Protein AF-A0A0G1S0U7-F1 (afdb_monomer_lite)

Structure (mmCIF, N/CA/C/O backbone):
data_AF-A0A0G1S0U7-F1
#
_entry.id   AF-A0A0G1S0U7-F1
#
loop_
_atom_site.group_PDB
_atom_site.id
_atom_site.type_symbol
_atom_site.label_atom_id
_atom_site.label_alt_id
_atom_site.label_comp_id
_atom_site.label_asym_id
_atom_site.label_entity_id
_atom_site.label_seq_id
_atom_site.pdbx_PDB_ins_code
_atom_site.Cartn_x
_atom_site.Cartn_y
_atom_site.Cartn_z
_atom_site.occupancy
_atom_site.B_iso_or_equiv
_atom_site.auth_seq_id
_atom_site.auth_comp_id
_atom_site.auth_asym_id
_atom_site.auth_atom_id
_atom_site.pdbx_PDB_model_num
ATOM 1 N N . MET A 1 1 ? 25.362 4.653 -0.838 1.00 57.88 1 MET A N 1
ATOM 2 C CA . MET A 1 1 ? 26.152 5.129 -2.012 1.00 57.88 1 MET A CA 1
ATOM 3 C C . MET A 1 1 ? 25.184 5.717 -3.028 1.00 57.88 1 MET A C 1
ATOM 5 O O . MET A 1 1 ? 24.086 5.173 -3.142 1.00 57.88 1 MET A O 1
ATOM 9 N N . PRO A 1 2 ? 25.544 6.802 -3.740 1.00 75.56 2 PRO A N 1
ATOM 10 C CA . PRO A 1 2 ? 24.685 7.362 -4.780 1.00 75.56 2 PRO A CA 1
ATOM 11 C C . PRO A 1 2 ? 24.439 6.331 -5.887 1.00 75.56 2 PRO A C 1
ATOM 13 O O . PRO A 1 2 ? 25.318 5.524 -6.182 1.00 75.56 2 PRO A O 1
ATOM 16 N N . PHE A 1 3 ? 23.246 6.364 -6.483 1.00 84.25 3 PHE A N 1
ATOM 17 C CA . PHE A 1 3 ? 22.853 5.444 -7.549 1.00 84.25 3 PHE A CA 1
ATOM 18 C C . PHE A 1 3 ? 23.846 5.448 -8.721 1.00 84.25 3 PHE A C 1
ATOM 20 O O . PHE A 1 3 ? 24.138 6.500 -9.295 1.00 84.25 3 PHE A O 1
ATOM 27 N N . ASN A 1 4 ? 24.302 4.257 -9.113 1.00 84.50 4 ASN A N 1
ATOM 28 C CA . ASN A 1 4 ? 25.144 4.040 -10.284 1.00 84.50 4 ASN A CA 1
ATOM 29 C C . ASN A 1 4 ? 24.637 2.836 -11.091 1.00 84.50 4 ASN A C 1
ATOM 31 O O . ASN A 1 4 ? 24.857 1.687 -10.721 1.00 84.50 4 ASN A O 1
ATOM 35 N N . GLU A 1 5 ? 23.990 3.091 -12.231 1.00 86.38 5 GLU A N 1
ATOM 36 C CA . GLU A 1 5 ? 23.435 2.036 -13.096 1.00 86.38 5 GLU A CA 1
ATOM 37 C C . GLU A 1 5 ? 24.494 1.049 -13.622 1.00 86.38 5 GLU A C 1
ATOM 39 O O . GLU A 1 5 ? 24.158 -0.085 -13.945 1.00 86.38 5 GLU A O 1
ATOM 44 N N . ARG A 1 6 ? 25.778 1.440 -13.674 1.00 86.50 6 ARG A N 1
ATOM 45 C CA . ARG A 1 6 ? 26.875 0.561 -14.124 1.00 86.50 6 ARG A CA 1
ATOM 46 C C . ARG A 1 6 ? 27.244 -0.520 -13.108 1.00 86.50 6 ARG A C 1
ATOM 48 O O . ARG A 1 6 ? 27.894 -1.489 -13.483 1.00 86.50 6 ARG A O 1
ATOM 55 N N . GLU A 1 7 ? 26.859 -0.346 -11.846 1.00 87.81 7 GLU A N 1
ATOM 56 C CA . GLU A 1 7 ? 27.087 -1.322 -10.772 1.00 87.81 7 GLU A CA 1
ATOM 57 C C . GLU A 1 7 ? 25.997 -2.402 -10.724 1.00 87.81 7 GLU A C 1
ATOM 59 O O . GLU A 1 7 ? 26.134 -3.381 -9.996 1.00 87.81 7 GLU A O 1
ATOM 64 N N . ILE A 1 8 ? 24.923 -2.248 -11.505 1.00 90.38 8 ILE A N 1
ATOM 65 C CA . ILE A 1 8 ? 23.803 -3.188 -11.559 1.00 90.38 8 ILE A CA 1
ATOM 66 C C . ILE A 1 8 ? 23.947 -4.029 -12.829 1.00 90.38 8 ILE A C 1
ATOM 68 O O . ILE A 1 8 ? 23.596 -3.587 -13.926 1.00 90.38 8 ILE A O 1
ATOM 72 N N . GLN A 1 9 ? 24.468 -5.246 -12.681 1.00 89.06 9 GLN A N 1
ATOM 73 C CA . GLN A 1 9 ? 24.811 -6.136 -13.794 1.00 89.06 9 GLN A CA 1
ATOM 74 C C . GLN A 1 9 ? 23.618 -6.403 -14.728 1.00 89.06 9 GLN A C 1
ATOM 76 O O . GLN A 1 9 ? 23.768 -6.431 -15.950 1.00 89.06 9 GLN A O 1
ATOM 81 N N . GLU A 1 10 ? 22.420 -6.538 -14.168 1.00 93.38 10 GLU A N 1
ATOM 82 C CA . GLU A 1 10 ? 21.201 -6.870 -14.899 1.00 93.38 10 GLU A CA 1
ATOM 83 C C . GLU A 1 10 ? 20.447 -5.643 -15.435 1.00 93.38 10 GLU A C 1
ATOM 85 O O . GLU A 1 10 ? 19.415 -5.791 -16.094 1.00 93.38 10 GLU A O 1
ATOM 90 N N . TRP A 1 11 ? 20.948 -4.421 -15.211 1.00 93.69 11 TRP A N 1
ATOM 91 C CA . TRP A 1 11 ? 20.263 -3.188 -15.616 1.00 93.69 11 TRP A CA 1
ATOM 92 C C . TRP A 1 11 ? 19.894 -3.183 -17.101 1.00 93.69 11 TRP A C 1
ATOM 94 O O . TRP A 1 11 ? 18.765 -2.853 -17.466 1.00 93.69 11 TRP A O 1
ATOM 104 N N . GLY A 1 12 ? 20.826 -3.610 -17.960 1.00 92.06 12 GLY A N 1
ATOM 105 C CA . GLY A 1 12 ? 20.645 -3.653 -19.413 1.00 92.06 12 GLY A CA 1
ATOM 106 C C . GLY A 1 12 ? 19.576 -4.640 -19.899 1.00 92.06 12 GLY A C 1
ATOM 107 O O . GLY A 1 12 ? 19.143 -4.530 -21.043 1.00 92.06 12 GLY A O 1
ATOM 108 N N . ILE A 1 13 ? 19.137 -5.569 -19.044 1.00 94.62 13 ILE A N 1
ATOM 109 C CA . ILE A 1 13 ? 18.118 -6.582 -19.354 1.00 94.62 13 ILE A CA 1
ATOM 110 C C . ILE A 1 13 ? 16.707 -6.028 -19.104 1.00 94.62 13 ILE A C 1
ATOM 112 O O . ILE A 1 13 ? 15.744 -6.453 -19.746 1.00 94.62 13 ILE A O 1
ATOM 116 N N . LEU A 1 14 ? 16.564 -5.057 -18.194 1.00 94.56 14 LEU A N 1
ATOM 117 C CA . LEU A 1 14 ? 15.264 -4.485 -17.863 1.00 94.56 14 LEU A CA 1
ATOM 118 C C . LEU A 1 14 ? 14.629 -3.756 -19.059 1.00 94.56 14 LEU A C 1
ATOM 120 O O . LEU A 1 14 ? 15.291 -2.961 -19.731 1.00 94.56 14 LEU A O 1
ATOM 124 N N . PRO A 1 15 ? 13.310 -3.910 -19.277 1.00 94.69 15 PRO A N 1
ATOM 125 C CA . PRO A 1 15 ? 12.553 -3.029 -20.153 1.00 94.69 15 PRO A CA 1
ATOM 126 C C . PRO A 1 15 ? 12.798 -1.546 -19.841 1.00 94.69 15 PRO A C 1
ATOM 128 O O . PRO A 1 15 ? 12.812 -1.130 -18.678 1.00 94.69 15 PRO A O 1
ATOM 131 N N . ARG A 1 16 ? 12.918 -0.721 -20.891 1.00 94.69 16 ARG A N 1
ATOM 132 C CA . ARG A 1 16 ? 13.227 0.717 -20.764 1.00 94.69 16 ARG A CA 1
ATOM 133 C C . ARG A 1 16 ? 12.280 1.467 -19.835 1.00 94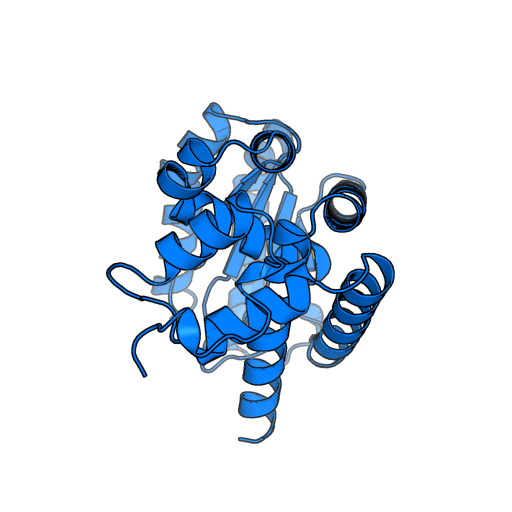.69 16 ARG A C 1
ATOM 135 O O . ARG A 1 16 ? 12.720 2.356 -19.115 1.00 94.69 16 ARG A O 1
ATOM 142 N N . ILE A 1 17 ? 10.999 1.101 -19.812 1.00 95.06 17 ILE A N 1
ATOM 143 C CA . ILE A 1 17 ? 10.033 1.733 -18.911 1.00 95.06 17 ILE A CA 1
ATOM 144 C C . ILE A 1 17 ? 10.406 1.560 -17.433 1.00 95.06 17 ILE A C 1
ATOM 146 O O . ILE A 1 17 ? 10.303 2.519 -16.670 1.00 95.06 17 ILE A O 1
ATOM 150 N N . TYR A 1 18 ? 10.906 0.390 -17.033 1.00 94.62 18 TYR A N 1
ATOM 151 C CA . TYR A 1 18 ? 11.333 0.153 -15.656 1.00 94.62 18 TYR A CA 1
ATOM 152 C C . TYR A 1 18 ? 12.652 0.855 -15.355 1.00 94.62 18 TYR A C 1
ATOM 154 O O . TYR A 1 18 ? 12.767 1.495 -14.316 1.00 94.62 18 TYR A O 1
ATOM 162 N N . GLN A 1 19 ? 13.604 0.852 -16.294 1.00 94.56 19 GLN A N 1
ATOM 163 C CA . GLN A 1 19 ? 14.832 1.645 -16.160 1.00 94.56 19 GLN A CA 1
ATOM 164 C C . GLN A 1 19 ? 14.515 3.135 -15.946 1.00 94.56 19 GLN A C 1
ATOM 166 O O . GLN A 1 19 ? 15.100 3.783 -15.081 1.00 94.56 19 GLN A O 1
ATOM 171 N N . ARG A 1 20 ? 13.559 3.691 -16.706 1.00 93.56 20 ARG A N 1
ATOM 172 C CA . ARG A 1 20 ? 13.108 5.086 -16.565 1.00 93.56 20 ARG A CA 1
ATOM 173 C C . ARG A 1 20 ? 12.468 5.355 -15.215 1.00 93.56 20 ARG A C 1
ATOM 175 O O . ARG A 1 20 ? 12.776 6.379 -14.611 1.00 93.56 20 ARG A O 1
ATOM 182 N N . TYR A 1 21 ? 11.597 4.458 -14.766 1.00 92.25 21 TYR A N 1
ATOM 183 C CA . TYR A 1 21 ? 10.964 4.558 -13.459 1.00 92.25 21 TYR A CA 1
ATOM 184 C C . TYR A 1 21 ? 12.012 4.549 -12.335 1.00 92.25 21 TYR A C 1
ATOM 186 O O . TYR A 1 21 ? 12.106 5.522 -11.591 1.00 92.25 21 TYR A O 1
ATOM 194 N N . LEU A 1 22 ? 12.885 3.540 -12.290 1.00 92.44 22 LEU A N 1
ATOM 195 C CA . LEU A 1 22 ? 13.914 3.408 -11.253 1.00 92.44 22 LEU A CA 1
ATOM 196 C C . LEU A 1 22 ? 14.906 4.575 -11.262 1.00 92.44 22 LEU A C 1
ATOM 198 O O . LEU A 1 22 ? 15.233 5.125 -10.213 1.00 92.44 22 LEU A O 1
ATOM 202 N N . LYS A 1 23 ? 15.317 5.033 -12.450 1.00 91.12 23 LYS A N 1
ATOM 203 C CA . LYS A 1 23 ? 16.170 6.221 -12.590 1.00 91.12 23 LYS A CA 1
ATOM 204 C C . LYS A 1 23 ? 15.484 7.492 -12.095 1.00 91.12 23 LYS A C 1
ATOM 206 O O . LYS A 1 23 ? 16.153 8.403 -11.614 1.00 91.12 23 LYS A O 1
ATOM 211 N N . SER A 1 24 ? 14.158 7.571 -12.216 1.00 88.62 24 SER A N 1
ATOM 212 C CA . SER A 1 24 ? 13.398 8.693 -11.669 1.00 88.62 24 SER A CA 1
ATOM 213 C C . SER A 1 24 ? 13.326 8.649 -10.141 1.00 88.62 24 SER A C 1
ATOM 215 O O . SER A 1 24 ? 13.347 9.708 -9.528 1.00 88.62 24 SER A O 1
ATOM 217 N N . LEU A 1 25 ? 13.307 7.466 -9.517 1.00 83.88 25 LEU A N 1
ATOM 218 C CA . LEU A 1 25 ? 13.347 7.314 -8.055 1.00 83.88 25 LEU A CA 1
ATOM 219 C C . LEU A 1 25 ? 14.738 7.590 -7.470 1.00 83.88 25 LEU A C 1
ATOM 221 O O . LEU A 1 25 ? 14.875 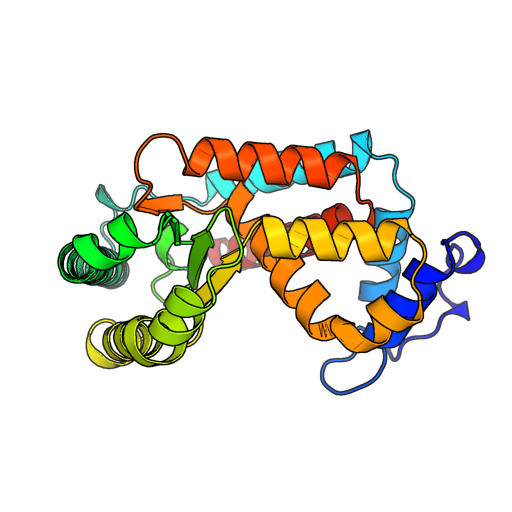8.062 -6.347 1.00 83.88 25 LEU A O 1
ATOM 225 N N . SER A 1 26 ? 15.795 7.363 -8.248 1.00 83.62 26 SER A N 1
ATOM 226 C CA . SER A 1 26 ? 17.171 7.653 -7.836 1.00 83.62 26 SER A CA 1
ATOM 227 C C . SER A 1 26 ? 17.575 9.129 -7.992 1.00 83.62 26 SER A C 1
ATOM 229 O O . SER A 1 26 ? 18.753 9.462 -7.875 1.00 83.62 26 SER A O 1
ATOM 231 N N . GLN A 1 27 ? 16.635 10.019 -8.326 1.00 80.44 27 GLN A N 1
ATOM 232 C CA . GLN A 1 27 ? 16.885 11.443 -8.565 1.00 80.44 27 GLN A CA 1
ATOM 233 C C . GLN A 1 27 ? 15.936 12.308 -7.722 1.00 80.44 27 GLN A C 1
ATOM 235 O O . GLN A 1 27 ? 14.721 12.241 -7.881 1.00 80.44 27 GLN A O 1
ATOM 240 N N . GLY A 1 28 ? 16.476 13.171 -6.857 1.00 69.25 28 GLY A N 1
ATOM 241 C CA . GLY A 1 28 ? 15.700 14.134 -6.057 1.00 69.25 28 GLY A CA 1
ATOM 242 C C . GLY A 1 28 ? 15.732 13.886 -4.541 1.00 69.25 28 GLY A C 1
ATOM 243 O O . GLY A 1 28 ? 16.534 13.083 -4.061 1.00 69.25 28 GLY A O 1
ATOM 244 N N . PRO A 1 29 ? 14.908 14.613 -3.761 1.00 62.62 29 PRO A N 1
ATOM 245 C CA . PRO A 1 29 ? 14.771 14.388 -2.322 1.00 62.62 29 PRO A CA 1
ATOM 246 C C . PRO A 1 29 ? 14.295 12.958 -2.046 1.00 62.62 29 PRO A C 1
ATOM 248 O O . PRO A 1 29 ? 13.367 12.498 -2.702 1.00 62.62 29 PRO A O 1
ATOM 251 N N . GLY A 1 30 ? 14.937 12.263 -1.101 1.00 66.25 30 GLY A N 1
ATOM 252 C CA . GLY A 1 30 ? 14.618 10.861 -0.799 1.00 66.25 30 GLY A CA 1
ATOM 253 C C . GLY A 1 30 ? 15.115 9.852 -1.842 1.00 66.25 30 GLY A C 1
ATOM 254 O O . GLY A 1 30 ? 14.546 8.772 -1.938 1.00 66.25 30 GLY A O 1
ATOM 255 N N . TYR A 1 31 ? 16.144 10.193 -2.633 1.00 77.25 31 TYR A N 1
ATOM 256 C CA . TYR A 1 31 ? 16.649 9.310 -3.688 1.00 77.25 31 TYR A CA 1
ATOM 257 C C . TYR A 1 31 ? 16.977 7.898 -3.180 1.00 77.25 31 TYR A C 1
ATOM 259 O O . TYR A 1 31 ? 17.594 7.719 -2.128 1.00 77.25 31 TYR A O 1
ATOM 267 N N . MET A 1 32 ? 16.619 6.892 -3.978 1.00 83.25 32 MET A N 1
ATOM 268 C CA . MET A 1 32 ? 16.968 5.504 -3.686 1.00 83.25 32 MET A CA 1
ATOM 269 C C . MET A 1 32 ? 18.465 5.245 -3.889 1.00 83.25 32 MET A C 1
ATOM 271 O O . MET A 1 32 ? 19.043 5.586 -4.925 1.00 83.25 32 MET A O 1
ATOM 275 N N . GLU A 1 33 ? 19.092 4.601 -2.904 1.00 86.50 33 GLU A N 1
ATOM 276 C CA . GLU A 1 33 ? 20.472 4.129 -3.017 1.00 86.50 33 GLU A CA 1
ATOM 277 C C . GLU A 1 33 ? 20.591 2.973 -4.020 1.00 86.50 33 GLU A C 1
ATOM 279 O O . GLU A 1 33 ? 19.626 2.240 -4.253 1.00 86.50 33 GLU A O 1
ATOM 284 N N . THR A 1 34 ? 21.802 2.738 -4.547 1.00 86.62 34 THR A N 1
ATOM 285 C CA . THR A 1 34 ? 22.079 1.626 -5.479 1.00 86.62 34 THR A CA 1
ATOM 286 C C . THR A 1 34 ? 21.520 0.299 -4.972 1.00 86.62 34 THR A C 1
ATOM 288 O O . THR A 1 34 ? 20.868 -0.399 -5.733 1.00 86.62 34 THR A O 1
ATOM 291 N N . LYS A 1 35 ? 21.676 -0.017 -3.678 1.00 88.25 35 LYS A N 1
ATOM 292 C CA . LYS A 1 35 ? 21.173 -1.266 -3.084 1.00 88.25 35 LYS A CA 1
ATOM 293 C C . LYS A 1 35 ? 19.656 -1.427 -3.234 1.00 88.25 35 LYS A C 1
ATOM 295 O O . LYS A 1 35 ? 19.185 -2.513 -3.566 1.00 88.25 35 LYS A O 1
ATOM 300 N N . THR A 1 36 ? 18.897 -0.359 -2.997 1.00 89.12 36 THR A N 1
ATOM 301 C CA . THR A 1 36 ? 17.438 -0.370 -3.142 1.00 89.12 36 THR A CA 1
ATOM 302 C C . THR A 1 36 ? 17.057 -0.549 -4.608 1.00 89.12 36 THR A C 1
ATOM 304 O O . THR A 1 36 ? 16.192 -1.365 -4.921 1.00 89.12 36 THR A O 1
ATOM 307 N N . VAL A 1 37 ? 17.750 0.130 -5.528 1.00 91.88 37 VAL A N 1
ATOM 308 C CA . VAL A 1 37 ? 17.505 -0.029 -6.969 1.00 91.88 37 VAL A CA 1
ATOM 309 C C . VAL A 1 37 ? 17.865 -1.438 -7.456 1.00 91.88 37 VAL A C 1
ATOM 311 O O . VAL A 1 37 ? 17.097 -2.025 -8.215 1.00 91.88 37 VAL A O 1
ATOM 314 N N . THR A 1 38 ? 18.967 -2.023 -6.978 1.00 94.19 38 THR A N 1
ATOM 315 C CA . THR A 1 38 ? 19.335 -3.421 -7.251 1.00 94.19 38 THR A CA 1
ATOM 316 C C . THR A 1 38 ? 18.219 -4.368 -6.821 1.00 94.19 38 THR A C 1
ATOM 318 O O . THR A 1 38 ? 17.813 -5.217 -7.610 1.00 94.19 38 THR A O 1
ATOM 321 N N . ARG A 1 39 ? 17.636 -4.171 -5.627 1.00 94.88 39 ARG A N 1
ATOM 322 C CA . ARG A 1 39 ? 16.515 -5.002 -5.168 1.00 94.88 39 ARG A CA 1
ATOM 323 C C . ARG A 1 39 ? 15.304 -4.915 -6.101 1.00 94.88 39 ARG A C 1
ATOM 325 O O . ARG A 1 39 ? 14.712 -5.940 -6.423 1.00 94.88 39 ARG A O 1
ATOM 332 N N . HIS A 1 40 ? 14.962 -3.723 -6.592 1.00 94.56 40 HIS A N 1
ATOM 333 C CA . HIS A 1 40 ? 13.887 -3.584 -7.579 1.00 94.56 40 HIS A CA 1
ATOM 334 C C . HIS A 1 40 ? 14.205 -4.331 -8.879 1.00 94.56 40 HIS A C 1
ATOM 336 O O . HIS A 1 40 ? 13.330 -4.992 -9.433 1.00 94.56 40 HIS A O 1
ATOM 342 N N . VAL A 1 41 ? 15.445 -4.236 -9.369 1.00 96.12 41 VAL A N 1
ATOM 343 C CA . VAL A 1 41 ? 15.885 -4.911 -10.601 1.00 96.12 41 VAL A CA 1
ATOM 344 C C . VAL A 1 41 ? 15.722 -6.422 -10.472 1.00 96.12 41 VAL A C 1
ATOM 346 O O . VAL A 1 41 ? 15.105 -7.038 -11.341 1.00 96.12 41 VAL A O 1
ATOM 349 N N . GLU A 1 42 ? 16.195 -7.003 -9.368 1.00 96.31 42 GLU A N 1
ATOM 350 C CA . GLU A 1 42 ? 16.023 -8.427 -9.066 1.00 96.31 42 GLU A CA 1
ATOM 351 C C . GLU A 1 42 ? 14.543 -8.828 -9.128 1.00 96.31 42 GLU A C 1
ATOM 353 O O . GLU A 1 42 ? 14.177 -9.757 -9.846 1.00 96.31 42 GLU A O 1
ATOM 358 N N . LEU A 1 43 ? 13.672 -8.091 -8.430 1.00 97.12 43 LEU A N 1
ATOM 359 C CA . LEU A 1 43 ? 12.239 -8.390 -8.352 1.00 97.12 43 LEU A CA 1
ATOM 360 C C . LEU A 1 43 ? 11.531 -8.272 -9.708 1.00 97.12 43 LEU A C 1
ATOM 362 O O . LEU A 1 43 ? 10.681 -9.102 -10.048 1.00 97.12 43 LEU A O 1
ATOM 366 N N . LEU A 1 44 ? 11.885 -7.266 -10.505 1.00 96.62 44 LEU A N 1
ATOM 367 C CA . LEU A 1 44 ? 11.323 -7.052 -11.838 1.00 96.62 44 LEU A CA 1
ATOM 368 C C . LEU A 1 44 ? 11.700 -8.169 -12.819 1.00 96.62 44 LEU A C 1
ATOM 370 O O . LEU A 1 44 ? 10.909 -8.479 -13.711 1.00 96.62 44 LEU A O 1
ATOM 374 N N . LEU A 1 45 ? 12.868 -8.792 -12.642 1.00 96.44 45 LEU A N 1
ATOM 375 C CA . LEU A 1 45 ? 13.352 -9.887 -13.488 1.00 96.44 45 LEU A CA 1
ATOM 376 C C . LEU A 1 45 ? 12.854 -11.272 -13.056 1.00 96.44 45 LEU A C 1
ATOM 378 O O . LEU A 1 45 ? 12.934 -12.218 -13.840 1.00 96.44 45 LEU A O 1
ATOM 382 N N . LEU A 1 46 ? 12.303 -11.410 -11.847 1.00 96.75 46 LEU A N 1
ATOM 383 C CA . LEU A 1 46 ? 11.714 -12.674 -11.406 1.00 96.75 46 LEU A CA 1
ATOM 384 C C . LEU A 1 46 ? 10.534 -13.109 -12.306 1.00 96.75 46 LEU A C 1
ATOM 386 O O . LEU A 1 46 ? 9.808 -12.280 -12.861 1.00 96.75 46 LEU A O 1
ATOM 390 N N . PRO A 1 47 ? 10.254 -14.414 -12.430 1.00 96.88 47 PRO A N 1
ATOM 391 C CA . PRO A 1 47 ? 8.983 -14.880 -12.977 1.00 96.88 47 PRO A CA 1
ATOM 392 C C . PRO A 1 47 ? 7.801 -14.442 -12.098 1.00 96.88 47 PRO A C 1
ATOM 394 O O . PRO A 1 47 ? 7.932 -14.323 -10.878 1.00 96.88 47 PRO A O 1
ATOM 397 N N . ALA A 1 48 ? 6.614 -14.269 -12.692 1.00 95.88 48 ALA A N 1
ATOM 398 C CA . ALA A 1 48 ? 5.416 -13.855 -11.951 1.00 95.88 48 ALA A CA 1
ATOM 399 C C . ALA A 1 48 ? 5.095 -14.798 -10.776 1.00 95.88 48 ALA A C 1
ATOM 401 O O . ALA A 1 48 ? 4.849 -14.331 -9.669 1.00 95.88 48 ALA A O 1
ATOM 402 N N . ALA A 1 49 ? 5.198 -16.115 -10.986 1.00 97.19 49 ALA A N 1
ATOM 403 C CA . ALA A 1 49 ? 4.980 -17.112 -9.937 1.00 97.19 49 ALA A CA 1
ATOM 404 C C . ALA A 1 49 ? 5.929 -16.938 -8.736 1.00 97.19 49 ALA A C 1
ATOM 406 O O . ALA A 1 49 ? 5.496 -17.070 -7.595 1.00 97.19 49 ALA A O 1
ATOM 407 N N . ALA A 1 50 ? 7.197 -16.586 -8.978 1.00 98.06 50 ALA A N 1
ATOM 408 C CA . ALA A 1 50 ? 8.169 -16.355 -7.911 1.00 98.06 50 ALA A CA 1
ATOM 409 C C . ALA A 1 50 ? 7.838 -15.086 -7.111 1.00 98.06 50 ALA A C 1
ATOM 411 O O . ALA A 1 50 ? 7.860 -15.120 -5.883 1.00 98.06 50 ALA A O 1
ATOM 412 N N . ARG A 1 51 ? 7.451 -13.989 -7.782 1.00 97.81 51 ARG A N 1
ATOM 413 C CA . ARG A 1 51 ? 6.982 -12.772 -7.093 1.00 97.81 51 ARG A CA 1
ATOM 414 C C . ARG A 1 51 ? 5.747 -13.037 -6.234 1.00 97.81 51 ARG A C 1
ATOM 416 O O . ARG A 1 51 ? 5.721 -12.644 -5.075 1.00 97.81 51 ARG A O 1
ATOM 423 N N . LEU A 1 52 ? 4.741 -13.721 -6.780 1.00 97.50 52 LEU A N 1
ATOM 424 C CA . LEU A 1 52 ? 3.520 -14.047 -6.035 1.00 97.50 52 LEU A CA 1
ATOM 425 C C . LEU A 1 52 ? 3.804 -14.985 -4.849 1.00 97.50 52 LEU A C 1
ATOM 427 O O . LEU A 1 52 ? 3.201 -14.822 -3.790 1.00 97.50 52 LEU A O 1
ATOM 431 N N . GLY A 1 53 ? 4.751 -15.919 -4.996 1.00 98.19 53 GLY A N 1
ATOM 432 C CA . GLY A 1 53 ? 5.257 -16.739 -3.892 1.00 98.19 53 GLY A CA 1
ATOM 433 C C . GLY A 1 53 ? 5.849 -15.890 -2.764 1.00 98.19 53 GLY A C 1
ATOM 434 O O . GLY A 1 53 ? 5.415 -16.012 -1.623 1.00 98.19 53 GLY A O 1
ATOM 435 N N . LEU A 1 54 ? 6.742 -14.949 -3.094 1.00 98.19 54 LEU A N 1
ATOM 436 C CA . LEU A 1 54 ? 7.322 -14.021 -2.113 1.00 98.19 54 LEU A CA 1
ATOM 437 C C . LEU A 1 54 ? 6.253 -13.186 -1.395 1.00 98.19 54 LEU A C 1
ATOM 439 O O . LEU A 1 54 ? 6.315 -13.025 -0.178 1.00 98.19 54 LEU A O 1
ATOM 443 N N . ILE A 1 55 ? 5.254 -12.679 -2.123 1.00 97.75 55 ILE A N 1
ATOM 444 C CA . ILE A 1 55 ? 4.149 -11.908 -1.533 1.00 97.75 55 ILE A CA 1
ATOM 445 C C . ILE A 1 55 ? 3.369 -12.758 -0.520 1.00 97.75 55 ILE A C 1
ATOM 447 O O . ILE A 1 55 ? 3.058 -12.273 0.572 1.00 97.75 55 ILE A O 1
ATOM 451 N N . ASN A 1 56 ? 3.069 -14.018 -0.853 1.00 97.38 56 ASN A N 1
ATOM 452 C CA . ASN A 1 56 ? 2.389 -14.941 0.058 1.00 97.38 56 ASN A CA 1
ATOM 453 C C . ASN A 1 56 ? 3.216 -15.214 1.316 1.00 97.38 56 ASN A C 1
ATOM 455 O O . ASN A 1 56 ? 2.684 -15.120 2.422 1.00 97.38 56 ASN A O 1
ATOM 459 N N . ASP A 1 57 ? 4.508 -15.497 1.158 1.00 98.19 57 ASP A N 1
ATOM 460 C CA . ASP A 1 57 ? 5.405 -15.791 2.277 1.00 98.19 57 ASP A CA 1
ATOM 461 C C . ASP A 1 57 ? 5.532 -14.592 3.225 1.00 98.19 57 ASP A C 1
ATOM 463 O O . ASP A 1 57 ? 5.429 -14.732 4.447 1.00 98.19 57 ASP A O 1
ATOM 467 N N . LEU A 1 58 ? 5.701 -13.387 2.674 1.00 97.50 58 LEU A N 1
ATOM 468 C CA . LEU A 1 58 ? 5.769 -12.153 3.456 1.00 97.50 58 LEU A CA 1
ATOM 469 C C . LEU A 1 58 ? 4.442 -11.856 4.163 1.00 97.50 58 LEU A C 1
ATOM 471 O O . LEU A 1 58 ? 4.441 -11.531 5.351 1.00 97.50 58 LEU A O 1
ATOM 475 N N . SER A 1 59 ? 3.311 -12.031 3.475 1.00 95.88 59 SER A N 1
ATOM 476 C CA . SER A 1 59 ? 1.978 -11.853 4.069 1.00 95.88 59 SER A CA 1
ATOM 477 C C . SER A 1 59 ? 1.733 -12.848 5.210 1.00 95.88 59 SER A C 1
ATOM 479 O O . SER A 1 59 ? 1.233 -12.472 6.271 1.00 95.88 59 SER A O 1
ATOM 481 N N . ALA A 1 60 ? 2.135 -14.111 5.034 1.00 95.81 60 ALA A N 1
ATOM 482 C CA . ALA A 1 60 ? 2.037 -15.138 6.066 1.00 95.81 60 ALA A CA 1
ATOM 483 C C . ALA A 1 60 ? 2.907 -14.809 7.289 1.00 95.81 60 ALA A C 1
ATOM 485 O O . ALA A 1 60 ? 2.450 -14.966 8.421 1.00 95.81 60 ALA A O 1
ATOM 486 N N . ARG A 1 61 ? 4.127 -14.294 7.081 1.00 96.06 61 ARG A N 1
ATOM 487 C CA . ARG A 1 61 ? 4.995 -13.808 8.169 1.00 96.06 61 ARG A CA 1
ATOM 488 C C . ARG A 1 61 ? 4.357 -12.642 8.917 1.00 96.06 61 ARG A C 1
ATOM 490 O O . ARG A 1 61 ? 4.325 -12.675 10.146 1.00 96.06 61 ARG A O 1
ATOM 497 N N . LEU A 1 62 ? 3.809 -11.651 8.210 1.00 94.88 62 LEU A N 1
ATOM 498 C CA . LEU A 1 62 ? 3.149 -10.492 8.826 1.00 94.88 62 LEU A CA 1
ATOM 499 C C . LEU A 1 62 ? 1.959 -10.887 9.697 1.00 94.88 62 LEU A C 1
ATOM 501 O O . LEU A 1 62 ? 1.824 -10.376 10.808 1.00 94.88 62 LEU A O 1
ATOM 505 N N . LYS A 1 63 ? 1.182 -11.880 9.260 1.00 93.94 63 LYS A N 1
ATOM 506 C CA . LYS A 1 63 ? 0.061 -12.425 10.031 1.00 93.94 63 LYS A CA 1
ATOM 507 C C . LYS A 1 63 ? 0.463 -12.918 11.426 1.00 93.94 63 LYS A C 1
ATOM 509 O O . LYS A 1 63 ? -0.338 -12.871 12.350 1.00 93.94 63 LYS A O 1
ATOM 514 N N . THR A 1 64 ? 1.708 -13.364 11.614 1.00 93.75 64 THR A N 1
ATOM 515 C CA . THR A 1 64 ? 2.198 -13.820 12.930 1.00 93.75 64 THR A CA 1
ATOM 516 C C . THR A 1 64 ? 2.440 -12.688 13.933 1.00 93.75 64 THR A C 1
ATOM 518 O O . THR A 1 64 ? 2.579 -12.962 15.126 1.00 93.75 64 THR A O 1
ATOM 521 N N . PHE A 1 65 ? 2.499 -11.435 13.471 1.00 92.56 65 PHE A N 1
ATOM 522 C CA . PHE A 1 65 ? 2.629 -10.248 14.319 1.00 92.56 65 PHE A CA 1
ATOM 523 C C . PHE A 1 65 ? 1.281 -9.599 14.638 1.00 92.56 65 PHE A C 1
ATOM 525 O O . PHE A 1 65 ? 1.231 -8.700 15.475 1.00 92.56 65 PHE A O 1
ATOM 532 N N . GLU A 1 66 ? 0.207 -9.995 13.953 1.00 92.44 66 GLU A N 1
ATOM 533 C CA . GLU A 1 66 ? -1.120 -9.433 14.183 1.00 92.44 66 GLU A CA 1
ATOM 534 C C . GLU A 1 66 ? -1.593 -9.731 15.601 1.00 92.44 66 GLU A C 1
ATOM 536 O O . GLU A 1 66 ? -1.437 -10.840 16.122 1.00 92.44 66 GLU A O 1
ATOM 541 N N . ILE A 1 67 ? -2.224 -8.735 16.212 1.00 89.94 67 ILE A N 1
ATOM 542 C CA . ILE A 1 67 ? -2.917 -8.912 17.480 1.00 89.94 67 ILE A CA 1
ATOM 543 C C . ILE A 1 67 ? -4.425 -8.952 17.249 1.00 89.94 67 ILE A C 1
ATOM 545 O O . ILE A 1 67 ? -4.974 -8.264 16.388 1.00 89.94 67 ILE A O 1
ATOM 549 N N . ASP A 1 68 ? -5.128 -9.724 18.073 1.00 89.25 68 ASP A N 1
ATOM 550 C CA . ASP A 1 68 ? -6.576 -9.578 18.177 1.00 89.25 68 ASP A CA 1
ATOM 551 C C . ASP A 1 68 ? -6.877 -8.266 18.915 1.00 89.25 68 ASP A C 1
ATOM 553 O O . ASP A 1 68 ? -6.735 -8.178 20.140 1.00 89.25 68 ASP A O 1
ATOM 557 N N . HIS A 1 69 ? -7.290 -7.239 18.168 1.00 84.75 69 HIS A N 1
ATOM 558 C CA . HIS A 1 69 ? -7.618 -5.918 18.710 1.00 84.75 69 HIS A CA 1
ATOM 559 C C . HIS A 1 69 ? -8.674 -5.973 19.823 1.00 84.75 69 HIS A C 1
ATOM 561 O O . HIS A 1 69 ? -8.619 -5.171 20.752 1.00 84.75 69 HIS A O 1
ATOM 567 N N . ARG A 1 70 ? -9.582 -6.960 19.812 1.00 86.06 70 ARG A N 1
ATOM 568 C CA . ARG A 1 70 ? -10.609 -7.127 20.858 1.00 86.06 70 ARG A CA 1
ATOM 569 C C . ARG A 1 70 ? -10.041 -7.665 22.166 1.00 86.06 70 ARG A C 1
ATOM 571 O O . ARG A 1 70 ? -10.677 -7.553 23.212 1.00 86.06 70 ARG A O 1
ATOM 578 N N . ARG A 1 71 ? -8.861 -8.281 22.108 1.00 86.25 71 ARG A N 1
ATOM 579 C CA . ARG A 1 71 ? -8.181 -8.915 23.246 1.00 86.25 71 ARG A CA 1
ATOM 580 C C . ARG A 1 71 ? -6.917 -8.180 23.667 1.00 86.25 71 ARG A C 1
ATOM 582 O O . ARG A 1 71 ? -6.252 -8.627 24.604 1.00 86.25 71 ARG A O 1
ATOM 589 N N . THR A 1 72 ? -6.577 -7.073 23.007 1.00 86.69 72 THR A N 1
ATOM 590 C CA . THR A 1 72 ? -5.416 -6.280 23.396 1.00 86.69 72 THR A CA 1
ATOM 591 C C . THR A 1 72 ? -5.576 -5.776 24.829 1.00 86.69 72 THR A C 1
ATOM 593 O O . THR A 1 72 ? -6.606 -5.213 25.208 1.00 86.69 72 THR A O 1
ATOM 596 N N . LYS A 1 73 ? -4.553 -6.014 25.652 1.00 87.31 73 LYS A N 1
ATOM 597 C CA . LYS A 1 73 ? -4.480 -5.476 27.017 1.00 87.31 73 LYS A CA 1
ATOM 598 C C . LYS A 1 73 ? -3.798 -4.114 27.058 1.00 87.31 73 LYS A C 1
ATOM 600 O O . LYS A 1 73 ? -3.817 -3.474 28.102 1.00 87.31 73 LYS A O 1
ATOM 605 N N . GLU A 1 74 ? -3.211 -3.689 25.942 1.00 91.00 74 GLU A N 1
ATOM 606 C CA . GLU A 1 74 ? -2.464 -2.445 25.852 1.00 91.00 74 GLU A CA 1
ATOM 607 C C . GLU A 1 74 ? -3.423 -1.242 25.808 1.00 91.00 74 GLU A C 1
ATOM 609 O O . GLU A 1 74 ? -4.160 -1.094 24.824 1.00 91.00 74 GLU A O 1
ATOM 614 N N . PRO A 1 75 ? -3.441 -0.374 26.841 1.00 90.62 75 PRO A N 1
ATOM 615 C CA . PRO A 1 75 ? -4.427 0.697 26.944 1.00 90.62 75 PRO A CA 1
ATOM 616 C C . PRO A 1 75 ? -4.396 1.663 25.761 1.00 90.62 75 PRO A C 1
ATOM 618 O O . PRO A 1 75 ? -5.456 2.040 25.267 1.00 90.62 75 PRO A O 1
ATOM 621 N N . ARG A 1 76 ? -3.208 2.036 25.262 1.00 89.38 76 ARG A N 1
ATOM 622 C CA . ARG A 1 76 ? -3.098 3.009 24.162 1.00 89.38 76 ARG A CA 1
ATOM 623 C C . ARG A 1 76 ? -3.635 2.447 22.848 1.00 89.38 76 ARG A C 1
ATOM 625 O O . ARG A 1 76 ? -4.359 3.140 22.139 1.00 89.38 76 ARG A O 1
ATOM 632 N N . VAL A 1 77 ? -3.333 1.180 22.562 1.00 90.62 77 VAL A N 1
ATOM 633 C CA . VAL A 1 77 ? -3.856 0.459 21.392 1.00 90.62 77 VAL A CA 1
ATOM 634 C C . VAL A 1 77 ? -5.377 0.315 21.504 1.00 90.62 77 VAL A C 1
ATOM 636 O O . VAL A 1 77 ? -6.088 0.584 20.542 1.00 90.62 77 VAL A O 1
ATOM 639 N N . LYS A 1 78 ? -5.899 -0.035 22.686 1.00 92.06 78 LYS A N 1
ATOM 640 C CA . LYS A 1 78 ? -7.346 -0.131 22.926 1.00 92.06 78 LYS A CA 1
ATOM 641 C C . LYS A 1 78 ? -8.062 1.207 22.714 1.00 92.06 78 LYS A C 1
ATOM 643 O O . LYS A 1 78 ? -9.103 1.241 22.065 1.00 92.06 78 LYS A O 1
ATOM 648 N N . THR A 1 79 ? -7.506 2.308 23.219 1.00 91.75 79 THR A N 1
ATOM 649 C CA . THR A 1 79 ? -8.058 3.655 22.997 1.00 91.75 79 THR A CA 1
ATOM 650 C C . THR A 1 79 ? -8.076 4.013 21.513 1.00 91.75 79 THR A C 1
ATOM 652 O O . THR A 1 79 ? -9.066 4.570 21.048 1.00 91.75 79 THR A O 1
ATOM 655 N N . ALA A 1 80 ? -7.032 3.650 20.760 1.00 92.12 80 ALA A N 1
ATOM 656 C CA . ALA A 1 80 ? -6.979 3.866 19.315 1.00 92.12 80 ALA A CA 1
ATOM 657 C C . ALA A 1 80 ? -8.088 3.120 18.569 1.00 92.12 80 ALA A C 1
ATOM 659 O O . ALA A 1 80 ? -8.785 3.712 17.747 1.00 92.12 80 ALA A O 1
ATOM 660 N N . TRP A 1 81 ? -8.297 1.846 18.905 1.00 93.50 81 TRP A N 1
ATOM 661 C CA . TRP A 1 81 ? -9.380 1.045 18.338 1.00 93.50 81 TRP A CA 1
ATOM 662 C C . TRP A 1 81 ? -10.758 1.630 18.656 1.00 93.50 81 TRP A C 1
ATOM 664 O O . TRP A 1 81 ? -11.544 1.843 17.739 1.00 93.50 81 TRP A O 1
ATOM 674 N N . ASN A 1 82 ? -11.015 1.997 19.913 1.00 92.75 82 ASN A N 1
ATOM 675 C CA . ASN A 1 82 ? -12.287 2.607 20.309 1.00 92.75 82 ASN A CA 1
ATOM 676 C C . ASN A 1 82 ? -12.542 3.954 19.605 1.00 92.75 82 ASN A C 1
ATOM 678 O O . ASN A 1 82 ? -13.668 4.244 19.205 1.00 92.75 82 ASN A O 1
ATOM 682 N N . ALA A 1 83 ? -11.510 4.793 19.461 1.00 92.38 83 ALA A N 1
ATOM 683 C CA . ALA A 1 83 ? -11.625 6.077 18.771 1.00 92.38 83 ALA A CA 1
ATOM 684 C C . ALA A 1 83 ? -11.960 5.884 17.285 1.00 92.38 83 ALA A C 1
ATOM 686 O O . ALA A 1 83 ? -12.816 6.584 16.744 1.00 92.38 83 ALA A O 1
ATOM 687 N N . LEU A 1 84 ? -11.326 4.901 16.642 1.00 94.00 84 LEU A N 1
ATOM 688 C CA . LEU A 1 84 ? -11.600 4.551 15.256 1.00 94.00 84 LEU A CA 1
ATOM 689 C C . LEU A 1 84 ? -13.013 3.984 15.066 1.00 94.00 84 LEU A C 1
ATOM 691 O O . LEU A 1 84 ? -13.695 4.360 14.11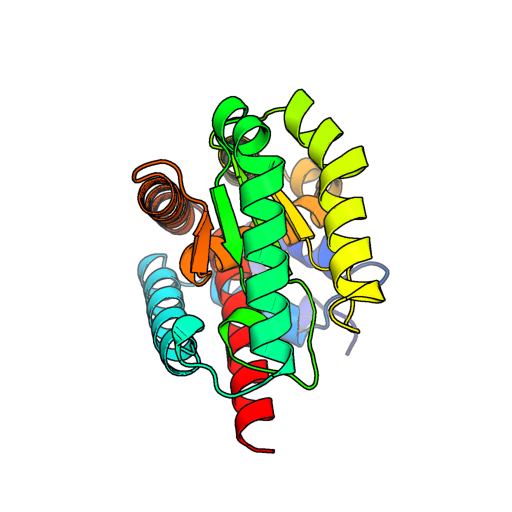6 1.00 94.00 84 LEU A O 1
ATOM 695 N N . GLU A 1 85 ? -13.467 3.105 15.959 1.00 94.31 85 GLU A N 1
ATOM 696 C CA . GLU A 1 85 ? -14.836 2.577 15.933 1.00 94.31 85 GLU A CA 1
ATOM 697 C C . GLU A 1 85 ? -15.864 3.709 16.057 1.00 94.31 85 GLU A C 1
ATOM 699 O O . GLU A 1 85 ? -16.783 3.793 15.243 1.00 94.31 85 GLU A O 1
ATOM 704 N N . GLY A 1 86 ? -15.650 4.650 16.985 1.00 94.94 86 GLY A N 1
ATOM 705 C CA . GLY A 1 86 ? -16.492 5.841 17.120 1.00 94.94 86 GLY A CA 1
ATOM 706 C C . GLY A 1 86 ? -16.502 6.720 15.863 1.00 94.94 86 GLY A C 1
ATOM 707 O O . GLY A 1 86 ? -17.566 7.169 15.434 1.00 94.94 86 GLY A O 1
ATOM 708 N N . PHE A 1 87 ? -15.342 6.918 15.228 1.00 95.12 87 PHE A N 1
ATOM 709 C CA . PHE A 1 87 ? -15.236 7.630 13.951 1.00 95.12 87 PHE A CA 1
ATOM 710 C C . PHE A 1 87 ? -16.024 6.933 12.831 1.00 95.12 87 PHE A C 1
ATOM 712 O O . PHE A 1 87 ? -16.736 7.593 12.068 1.00 95.12 87 PHE A O 1
ATOM 719 N N . ILE A 1 88 ? -15.916 5.603 12.732 1.00 96.00 88 ILE A N 1
ATOM 720 C CA . ILE A 1 88 ? -16.639 4.797 11.739 1.00 96.00 88 ILE A CA 1
ATOM 721 C C . ILE A 1 88 ? -18.145 4.899 11.973 1.00 96.00 88 ILE A C 1
ATOM 723 O O . ILE A 1 88 ? -18.888 5.100 11.014 1.00 96.00 88 ILE A O 1
ATOM 727 N N . ASP A 1 89 ? -18.601 4.785 13.219 1.00 96.81 89 ASP A N 1
ATOM 728 C CA . ASP A 1 89 ? -20.020 4.862 13.556 1.00 96.81 89 ASP A CA 1
ATOM 729 C C . ASP A 1 89 ? -20.609 6.236 13.242 1.00 96.81 89 ASP A C 1
ATOM 731 O O . ASP A 1 89 ? -21.671 6.318 12.620 1.00 96.81 89 ASP A O 1
ATOM 735 N N . PHE A 1 90 ? -19.890 7.309 13.578 1.00 96.69 90 PHE A N 1
ATOM 736 C CA . PHE A 1 90 ? -20.301 8.675 13.260 1.00 96.69 90 PHE A CA 1
ATOM 737 C C . PHE A 1 90 ? -20.386 8.917 11.744 1.00 96.69 90 PHE A C 1
ATOM 739 O O . PHE A 1 90 ? -21.342 9.520 11.253 1.00 96.69 90 PHE A O 1
ATOM 746 N N . ASN A 1 91 ? -19.425 8.391 10.979 1.00 96.62 91 ASN A N 1
ATOM 747 C CA . ASN A 1 91 ? -19.328 8.604 9.534 1.00 96.62 91 ASN A CA 1
ATOM 748 C C . ASN A 1 91 ? -19.990 7.504 8.686 1.00 96.62 91 ASN A C 1
ATOM 750 O O . ASN A 1 91 ? -19.922 7.554 7.452 1.00 96.62 91 ASN A O 1
ATOM 754 N N . ARG A 1 92 ? -20.667 6.527 9.302 1.00 95.88 92 ARG A N 1
ATOM 755 C CA . ARG A 1 92 ? -21.188 5.323 8.634 1.00 95.88 92 ARG A CA 1
ATOM 756 C C . ARG A 1 92 ? -22.015 5.641 7.394 1.00 95.88 92 ARG A C 1
ATOM 758 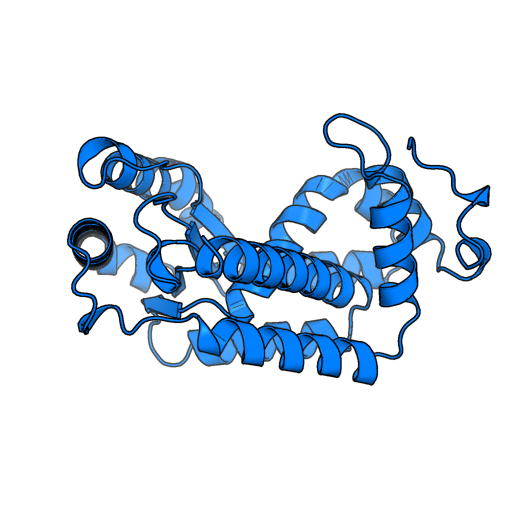O O . ARG A 1 92 ? -21.746 5.098 6.328 1.00 95.88 92 ARG A O 1
ATOM 765 N N . GLY A 1 93 ? -22.962 6.575 7.494 1.00 95.44 93 GLY A N 1
ATOM 766 C CA . GLY A 1 93 ? -23.817 6.954 6.364 1.00 95.44 93 GLY A CA 1
ATOM 767 C C . GLY A 1 93 ? -23.044 7.553 5.182 1.00 95.44 93 GLY A C 1
ATOM 768 O O . GLY A 1 93 ? -23.405 7.331 4.026 1.00 95.44 93 GLY A O 1
ATOM 769 N N . ILE A 1 94 ? -21.951 8.278 5.444 1.00 95.25 94 ILE A N 1
ATOM 770 C CA . ILE A 1 94 ? -21.067 8.823 4.403 1.00 95.25 94 ILE A CA 1
ATOM 771 C C . ILE A 1 94 ? -20.279 7.688 3.743 1.00 95.25 94 ILE A C 1
ATOM 773 O O . ILE A 1 94 ? -20.210 7.632 2.512 1.00 95.25 94 ILE A O 1
ATOM 777 N N . LEU A 1 95 ? -19.712 6.785 4.548 1.00 95.56 95 LEU A N 1
ATOM 778 C CA . LEU A 1 95 ? -18.946 5.640 4.059 1.00 95.56 95 LEU A CA 1
ATOM 779 C C . LEU A 1 95 ? -19.827 4.710 3.208 1.00 95.56 95 LEU A C 1
ATOM 781 O O . LEU A 1 95 ? -19.441 4.373 2.089 1.00 95.56 95 LEU A O 1
ATOM 785 N N . GLU A 1 96 ? -21.041 4.387 3.662 1.00 94.75 96 GLU A N 1
ATOM 786 C CA . GLU A 1 96 ? -22.013 3.568 2.920 1.00 94.75 96 GLU A CA 1
ATOM 787 C C . GLU A 1 96 ? -22.403 4.221 1.592 1.00 94.75 96 GLU A C 1
ATOM 789 O O . GLU A 1 96 ? -22.287 3.603 0.531 1.00 94.75 96 GLU A O 1
ATOM 794 N N . LYS A 1 97 ? -22.794 5.502 1.630 1.00 94.88 97 LYS A N 1
ATOM 795 C CA . LYS A 1 97 ? -23.211 6.273 0.449 1.00 94.88 97 LYS A CA 1
ATOM 796 C C . LYS A 1 97 ? -22.142 6.327 -0.643 1.00 94.88 97 LYS A C 1
ATOM 798 O O . LYS A 1 97 ? -22.473 6.466 -1.822 1.00 94.88 97 LYS A O 1
ATOM 803 N N . HIS A 1 98 ? -20.869 6.283 -0.261 1.00 94.25 98 HIS A N 1
ATOM 804 C CA . HIS A 1 98 ? -19.742 6.442 -1.175 1.00 94.25 98 HIS A CA 1
ATOM 805 C C . HIS A 1 98 ? -18.992 5.159 -1.497 1.00 94.25 98 HIS A C 1
ATOM 807 O O . HIS A 1 98 ? -17.962 5.227 -2.169 1.00 94.25 98 HIS A O 1
ATOM 813 N N . ASP A 1 99 ? -19.539 4.009 -1.114 1.00 93.50 99 ASP A N 1
ATOM 814 C CA . ASP A 1 99 ? -18.938 2.710 -1.398 1.00 93.50 99 ASP A CA 1
ATOM 815 C C . ASP A 1 99 ? -17.617 2.443 -0.650 1.00 93.50 99 ASP A C 1
ATOM 817 O O . ASP A 1 99 ? -16.770 1.680 -1.109 1.00 93.50 99 ASP A O 1
ATOM 821 N N . VAL A 1 100 ? -17.499 3.065 0.524 1.00 96.19 100 VAL A N 1
ATOM 822 C CA . VAL A 1 100 ? -16.429 3.028 1.532 1.00 96.19 100 VAL A CA 1
ATOM 823 C C . VAL A 1 100 ? -15.894 1.635 1.867 1.00 96.19 100 VAL A C 1
ATOM 825 O O . VAL A 1 100 ? -16.696 0.836 2.326 1.00 96.19 100 VAL A O 1
ATOM 828 N N . THR A 1 101 ? -14.621 1.278 1.740 1.00 96.62 101 THR A N 1
ATOM 829 C CA . THR A 1 101 ? -14.025 0.250 2.619 1.00 96.62 101 THR A CA 1
ATOM 830 C C . THR A 1 101 ? -12.803 0.849 3.299 1.00 96.62 101 THR A C 1
ATOM 832 O O . THR A 1 101 ? -12.029 1.544 2.649 1.00 96.62 101 THR A O 1
ATOM 835 N N . LEU A 1 102 ? -12.654 0.630 4.603 1.00 95.75 102 LEU A N 1
ATOM 836 C CA . LEU A 1 102 ? -11.527 1.125 5.388 1.00 95.75 102 LEU A CA 1
ATOM 837 C C . LEU A 1 102 ? -10.705 -0.058 5.887 1.00 95.75 102 LEU A C 1
ATOM 839 O O . LEU A 1 102 ? -11.233 -0.966 6.536 1.00 95.75 102 LEU A O 1
ATOM 843 N N . PHE A 1 103 ? -9.415 -0.022 5.582 1.00 95.56 103 PHE A N 1
ATOM 844 C CA . PHE A 1 103 ? -8.414 -0.925 6.127 1.00 95.56 103 PHE A CA 1
ATOM 845 C C . PHE A 1 103 ? -7.550 -0.179 7.134 1.00 95.56 103 PHE A C 1
ATOM 847 O O . PHE A 1 103 ? -7.210 0.979 6.912 1.00 95.56 103 PHE A O 1
ATOM 854 N N . VAL A 1 104 ? -7.177 -0.859 8.212 1.00 93.75 104 VAL A N 1
ATOM 855 C CA . VAL A 1 104 ? -6.131 -0.416 9.138 1.00 93.75 104 VAL A CA 1
ATOM 856 C C . VAL A 1 104 ? -4.909 -1.286 8.945 1.00 93.75 104 VAL A C 1
ATOM 858 O O . VAL A 1 104 ? -5.034 -2.498 8.761 1.00 93.75 104 VAL A O 1
ATOM 861 N N . TYR A 1 105 ? -3.743 -0.663 9.013 1.00 91.38 105 TYR A N 1
ATOM 862 C CA . TYR A 1 105 ? -2.460 -1.341 9.020 1.00 91.38 105 TYR A CA 1
ATOM 863 C C . TYR A 1 105 ? -1.551 -0.769 10.111 1.00 91.38 105 TYR A C 1
ATOM 865 O O . TYR A 1 105 ? -2.004 -0.048 10.998 1.00 91.38 105 TYR A O 1
ATOM 873 N N . GLY A 1 106 ? -0.285 -1.183 10.129 1.00 89.62 106 GLY A N 1
ATOM 874 C CA . GLY A 1 106 ? 0.712 -0.564 10.997 1.00 89.62 106 GLY A CA 1
ATOM 875 C C . GLY A 1 106 ? 0.497 -0.788 12.498 1.00 89.62 106 GLY A C 1
ATOM 876 O O . GLY A 1 106 ? 0.170 -1.890 12.948 1.00 89.62 106 GLY A O 1
ATOM 877 N N . SER A 1 107 ? 0.802 0.228 13.304 1.00 89.62 107 SER A N 1
ATOM 878 C CA . SER A 1 107 ? 0.945 0.088 14.763 1.00 89.62 107 SER A CA 1
ATOM 879 C C . SER A 1 107 ? -0.312 -0.427 15.472 1.00 89.62 107 SER A C 1
ATOM 881 O O . SER A 1 107 ? -0.196 -1.257 16.378 1.00 89.62 107 SER A O 1
ATOM 883 N N . MET A 1 108 ? -1.506 -0.032 15.024 1.00 90.94 108 MET A N 1
ATOM 884 C CA . MET A 1 108 ? -2.776 -0.523 15.570 1.00 90.94 108 MET A CA 1
ATOM 885 C C . MET A 1 108 ? -3.011 -2.015 15.297 1.00 90.94 108 MET A C 1
ATOM 887 O O . MET A 1 108 ? -3.448 -2.735 16.198 1.00 90.94 108 MET A O 1
ATOM 891 N N . GLN A 1 109 ? -2.709 -2.483 14.080 1.00 92.56 109 GLN A N 1
ATOM 892 C CA . GLN A 1 109 ? -2.866 -3.889 13.680 1.00 92.56 109 GLN A CA 1
ATOM 893 C C . GLN A 1 109 ? -1.881 -4.809 14.419 1.00 92.56 109 GLN A C 1
ATOM 895 O O . GLN A 1 109 ? -2.224 -5.939 14.770 1.00 92.56 109 GLN A O 1
ATOM 900 N N . TYR A 1 110 ? -0.663 -4.323 14.665 1.00 91.38 110 TYR A N 1
ATOM 901 C CA . TYR A 1 110 ? 0.421 -5.110 15.262 1.00 91.38 110 TYR A CA 1
ATOM 902 C C . TYR A 1 110 ? 0.637 -4.848 16.761 1.00 91.38 110 TYR A C 1
ATOM 904 O O . TYR A 1 110 ? 1.576 -5.382 17.345 1.00 91.38 110 TYR A O 1
ATOM 912 N N . GLY A 1 111 ? -0.204 -4.024 17.395 1.00 89.06 111 GLY A N 1
ATOM 913 C CA . GLY A 1 111 ? -0.160 -3.799 18.841 1.00 89.06 111 GLY A CA 1
ATOM 914 C C . GLY A 1 111 ? 1.085 -3.068 19.328 1.00 89.06 111 GLY A C 1
ATOM 915 O O . GLY A 1 111 ? 1.651 -3.448 20.348 1.00 89.06 111 GLY A O 1
ATOM 916 N N . ASP A 1 112 ? 1.519 -2.034 18.609 1.00 88.38 112 ASP A N 1
ATOM 917 C CA . ASP A 1 112 ? 2.726 -1.269 18.926 1.00 88.38 112 ASP A CA 1
ATOM 918 C C . ASP A 1 112 ? 2.383 0.097 19.545 1.00 88.38 112 ASP A C 1
ATOM 920 O O . ASP A 1 112 ? 2.224 1.083 18.823 1.00 88.38 112 ASP A O 1
ATOM 924 N N . PRO A 1 113 ? 2.266 0.195 20.882 1.00 87.06 113 PRO A N 1
ATOM 925 C CA . PRO A 1 113 ? 1.897 1.440 21.543 1.00 87.06 113 PRO A CA 1
ATOM 926 C C . PRO A 1 113 ? 2.991 2.504 21.495 1.00 87.06 113 PRO A C 1
ATOM 928 O O . PRO A 1 113 ? 2.679 3.669 21.718 1.0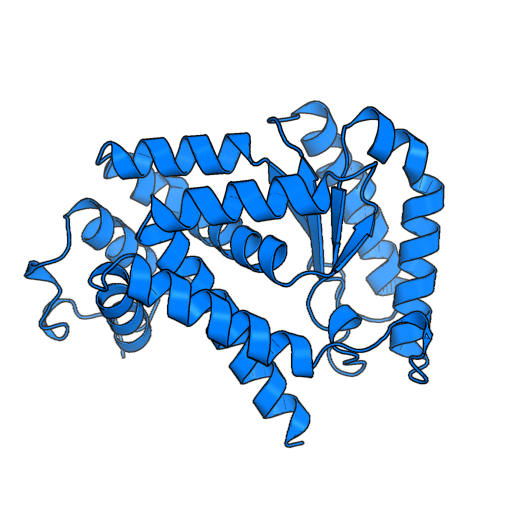0 87.06 113 PRO A O 1
ATOM 931 N N . VAL A 1 114 ? 4.260 2.148 21.271 1.00 86.56 114 VAL A N 1
ATOM 932 C CA . VAL A 1 114 ? 5.375 3.108 21.317 1.00 86.56 114 VAL A CA 1
ATOM 933 C C . VAL A 1 114 ? 5.364 3.970 20.063 1.00 86.56 114 VAL A C 1
ATOM 935 O O . VAL A 1 114 ? 5.458 5.194 20.149 1.00 86.56 114 VAL A O 1
ATOM 938 N N . ASN A 1 115 ? 5.179 3.328 18.914 1.00 85.56 115 ASN A N 1
ATOM 939 C CA . ASN A 1 115 ? 5.129 3.973 17.609 1.00 85.56 115 ASN A CA 1
ATOM 940 C C . ASN A 1 115 ? 3.678 4.118 17.149 1.00 85.56 115 ASN A C 1
ATOM 942 O O . ASN A 1 115 ? 3.374 3.726 16.039 1.00 85.56 115 ASN A O 1
ATOM 946 N N . MET A 1 116 ? 2.779 4.568 18.027 1.00 86.31 116 MET A N 1
ATOM 947 C CA . MET A 1 116 ? 1.356 4.662 17.698 1.00 86.31 116 MET A CA 1
ATOM 948 C C . MET A 1 116 ? 1.090 5.813 16.720 1.00 86.31 116 MET A C 1
ATOM 950 O O . MET A 1 116 ? 1.375 6.980 17.013 1.00 86.31 116 MET A O 1
ATOM 954 N N . ASP A 1 117 ? 0.480 5.460 15.603 1.00 84.75 117 ASP A N 1
ATOM 955 C CA . ASP A 1 117 ? 0.107 6.283 14.459 1.00 84.75 117 ASP A CA 1
ATOM 956 C C . ASP A 1 117 ? -1.190 5.728 13.847 1.00 84.75 117 ASP A C 1
ATOM 958 O O . ASP A 1 117 ? -1.515 4.547 14.007 1.00 84.75 117 ASP A O 1
ATOM 962 N N . PHE A 1 118 ? -1.981 6.589 13.199 1.00 84.56 118 PHE A N 1
ATOM 963 C CA . PHE A 1 118 ? -3.124 6.112 12.420 1.00 84.56 118 PHE A CA 1
ATOM 964 C C . PHE A 1 118 ? -2.699 5.797 10.995 1.00 84.56 118 PHE A C 1
ATOM 966 O O . PHE A 1 118 ? -2.594 6.704 10.178 1.00 84.56 118 PHE A O 1
ATOM 973 N N . ASP A 1 119 ? -2.536 4.510 10.713 1.00 88.81 119 ASP A N 1
ATOM 974 C CA . ASP A 1 119 ? -2.269 3.971 9.384 1.00 88.81 119 ASP A CA 1
ATOM 975 C C . ASP A 1 119 ? -3.564 3.394 8.790 1.00 88.81 119 ASP A C 1
ATOM 977 O O . ASP A 1 119 ? -3.987 2.278 9.122 1.00 88.81 119 ASP A O 1
ATOM 981 N N . GLY A 1 120 ? -4.234 4.174 7.939 1.00 91.56 120 GLY A N 1
ATOM 982 C CA . GLY A 1 120 ? -5.572 3.854 7.440 1.00 91.56 120 GLY A CA 1
ATOM 983 C C . GLY A 1 120 ? -5.736 4.074 5.941 1.00 91.56 120 GLY A C 1
ATOM 984 O O . GLY A 1 120 ? -5.431 5.144 5.429 1.00 91.56 120 GLY A O 1
ATOM 985 N N . LEU A 1 121 ? -6.294 3.088 5.240 1.00 94.19 121 LEU A N 1
ATOM 986 C CA . LEU A 1 121 ? -6.545 3.146 3.799 1.00 94.19 121 LEU A CA 1
ATOM 987 C C . LEU A 1 121 ? -8.047 3.144 3.503 1.00 94.19 121 LEU A C 1
ATOM 989 O O . LEU A 1 121 ? -8.726 2.125 3.666 1.00 94.19 121 LEU A O 1
ATOM 993 N N . PHE A 1 122 ? -8.556 4.272 3.006 1.00 95.81 122 PHE A N 1
ATOM 994 C CA . PHE A 1 122 ? -9.905 4.383 2.455 1.00 95.81 122 PHE A CA 1
ATOM 995 C C . PHE A 1 122 ? -9.895 3.983 0.983 1.00 95.81 122 PHE A C 1
ATOM 997 O O . PHE A 1 122 ? -9.278 4.649 0.154 1.00 95.81 122 PHE A O 1
ATOM 1004 N N . ILE A 1 123 ? -10.633 2.937 0.630 1.00 95.69 123 ILE A N 1
ATOM 1005 C CA . ILE A 1 123 ? -10.665 2.409 -0.731 1.00 95.69 123 ILE A CA 1
ATOM 1006 C C . ILE A 1 123 ? -12.073 2.366 -1.316 1.00 95.69 123 ILE A C 1
ATOM 1008 O O . ILE A 1 123 ? -13.047 1.994 -0.663 1.00 95.69 123 ILE A O 1
ATOM 1012 N N . THR A 1 124 ? -12.153 2.718 -2.597 1.00 95.75 124 THR A N 1
ATOM 1013 C CA . THR A 1 124 ? -13.352 2.581 -3.429 1.00 95.75 124 THR A CA 1
ATOM 1014 C C . THR A 1 124 ? -13.074 1.740 -4.666 1.00 95.75 124 THR A C 1
ATOM 1016 O O . THR A 1 124 ? -11.944 1.643 -5.149 1.00 95.75 124 THR A O 1
ATOM 1019 N N . GLN A 1 125 ? -14.129 1.164 -5.243 1.00 93.81 125 GLN A N 1
ATOM 1020 C CA . GLN A 1 125 ? -13.988 0.438 -6.501 1.00 93.81 125 GLN A CA 1
ATOM 1021 C C . GLN A 1 125 ? -13.697 1.361 -7.693 1.00 93.81 125 GLN A C 1
ATOM 1023 O O . GLN A 1 125 ? -12.913 1.012 -8.574 1.00 93.81 125 GLN A O 1
ATOM 1028 N N . LYS A 1 126 ? -14.388 2.502 -7.751 1.00 94.56 126 LYS A N 1
ATOM 1029 C CA . LYS A 1 126 ? -14.357 3.453 -8.866 1.00 94.56 126 LYS A CA 1
ATOM 1030 C C . LYS A 1 126 ? -13.840 4.796 -8.393 1.00 94.56 126 LYS A C 1
ATOM 1032 O O . LYS A 1 126 ? -14.061 5.168 -7.242 1.00 94.56 126 LYS A O 1
ATOM 1037 N N . ARG A 1 127 ? -13.258 5.572 -9.304 1.00 92.88 127 ARG A N 1
ATOM 1038 C CA . ARG A 1 127 ? -12.807 6.930 -9.001 1.00 92.88 127 ARG A CA 1
ATOM 1039 C C . ARG A 1 127 ? -13.985 7.784 -8.526 1.00 92.88 127 ARG A C 1
ATOM 1041 O O . ARG A 1 127 ? -14.862 8.157 -9.305 1.00 92.88 127 ARG A O 1
ATOM 1048 N N . ASN A 1 128 ? -13.959 8.193 -7.260 1.00 93.50 128 ASN A N 1
ATOM 1049 C CA . ASN A 1 128 ? -14.999 9.026 -6.667 1.00 93.50 128 ASN A CA 1
ATOM 1050 C C . ASN A 1 128 ? -14.457 10.416 -6.295 1.00 93.50 128 ASN A C 1
ATOM 1052 O O . ASN A 1 128 ? -13.945 10.641 -5.201 1.00 93.50 128 ASN A O 1
ATOM 1056 N N . LYS A 1 129 ? -14.585 11.388 -7.212 1.00 93.12 129 LYS A N 1
ATOM 1057 C CA . LYS A 1 129 ? -14.093 12.766 -6.990 1.00 93.12 129 LYS A CA 1
ATOM 1058 C C . LYS A 1 129 ? -14.761 13.455 -5.795 1.00 93.12 129 LYS A C 1
ATOM 1060 O O . LYS A 1 129 ? -14.098 14.207 -5.088 1.00 93.12 129 LYS A O 1
ATOM 1065 N N . LYS A 1 130 ? -16.057 13.199 -5.576 1.00 94.44 130 LYS A N 1
ATOM 1066 C CA . LYS A 1 130 ? -16.811 13.781 -4.454 1.00 94.44 130 LYS A CA 1
ATOM 1067 C C . LYS A 1 130 ? -16.292 13.241 -3.125 1.00 94.44 130 LYS A C 1
ATOM 1069 O O . LYS A 1 130 ? -16.003 14.029 -2.232 1.00 94.44 130 LYS A O 1
ATOM 1074 N N . PHE A 1 131 ? -16.103 11.925 -3.028 1.00 95.31 131 PHE A N 1
ATOM 1075 C CA . PHE A 1 131 ? -15.527 11.322 -1.830 1.00 95.31 131 PHE A CA 1
ATOM 1076 C C . PHE A 1 131 ? -14.073 11.740 -1.629 1.00 95.31 131 PHE A C 1
ATOM 1078 O O . PHE A 1 131 ? -13.724 12.095 -0.520 1.00 95.31 131 PHE A O 1
ATOM 1085 N N . ARG A 1 132 ? -13.244 11.819 -2.679 1.00 94.31 132 ARG A N 1
ATOM 1086 C CA . ARG A 1 132 ? -11.865 12.328 -2.558 1.00 94.31 132 ARG A CA 1
ATOM 1087 C C . ARG A 1 132 ? -11.811 13.733 -1.951 1.00 94.31 132 ARG A C 1
ATOM 1089 O O . ARG A 1 132 ? -10.944 14.014 -1.129 1.00 94.31 132 ARG A O 1
ATOM 1096 N N . TYR A 1 133 ? -12.724 14.615 -2.361 1.00 95.38 133 TYR A N 1
ATOM 1097 C CA . TYR A 1 133 ? -12.841 15.950 -1.777 1.00 95.38 133 TYR A CA 1
ATOM 1098 C C . TYR A 1 133 ? -13.274 15.882 -0.307 1.00 95.38 133 TYR A C 1
ATOM 1100 O O . TYR A 1 133 ? -12.639 16.503 0.538 1.00 95.38 133 TYR A O 1
ATOM 1108 N N . LEU A 1 134 ? -14.309 15.101 0.005 1.00 95.69 134 LEU A N 1
ATOM 1109 C CA . LEU A 1 134 ? -14.804 14.929 1.373 1.00 95.69 134 LEU A CA 1
ATOM 1110 C C . LEU A 1 134 ? -13.750 14.295 2.296 1.00 95.69 134 LEU A C 1
ATOM 1112 O O . LEU A 1 134 ? -13.565 14.734 3.423 1.00 95.69 134 LEU A O 1
ATOM 1116 N N . TYR A 1 135 ? -13.007 13.311 1.801 1.00 95.50 135 TYR A N 1
ATOM 1117 C CA . TYR A 1 135 ? -11.892 12.683 2.492 1.00 95.50 135 TYR A CA 1
ATOM 1118 C C . TYR A 1 135 ? -10.843 13.723 2.890 1.00 95.50 135 TYR A C 1
ATOM 1120 O O . TYR A 1 135 ? -10.518 13.853 4.065 1.00 95.50 135 TYR A O 1
ATOM 1128 N N . LYS A 1 136 ? -10.366 14.511 1.918 1.00 94.12 136 LYS A N 1
ATOM 1129 C CA . LYS A 1 136 ? -9.287 15.479 2.138 1.00 94.12 136 LYS A CA 1
ATOM 1130 C C . LYS A 1 136 ? -9.686 16.620 3.077 1.00 94.12 136 LYS A C 1
ATOM 1132 O O . LYS A 1 136 ? -8.841 17.104 3.817 1.00 94.12 136 LYS A O 1
ATOM 1137 N N . ASN A 1 137 ? -10.931 17.088 3.003 1.00 94.38 137 ASN A N 1
ATOM 1138 C CA . ASN A 1 137 ? -11.357 18.286 3.734 1.00 94.38 137 ASN A CA 1
ATOM 1139 C C . ASN A 1 137 ? -12.079 17.981 5.051 1.00 94.38 137 ASN A C 1
ATOM 1141 O O . ASN A 1 137 ? -12.198 18.881 5.877 1.00 94.38 137 ASN A O 1
ATOM 1145 N N . ASN A 1 138 ? -12.558 16.749 5.252 1.00 94.25 138 ASN A N 1
ATOM 1146 C CA . ASN A 1 138 ? -13.349 16.390 6.427 1.00 94.25 138 ASN A CA 1
ATOM 1147 C C . ASN A 1 138 ? -12.756 15.172 7.143 1.00 94.25 138 ASN A C 1
ATOM 1149 O O . ASN A 1 138 ? -12.269 15.306 8.258 1.00 94.25 138 ASN A O 1
ATOM 1153 N N . LEU A 1 139 ? -12.750 14.003 6.492 1.00 94.12 139 LEU A N 1
ATOM 1154 C CA . LEU A 1 139 ? -12.448 12.735 7.175 1.00 94.12 139 LEU A CA 1
ATOM 1155 C C . LEU A 1 139 ? -10.989 12.618 7.626 1.00 94.12 139 LEU A C 1
ATOM 1157 O O . LEU A 1 139 ? -10.730 12.206 8.751 1.00 94.12 139 LEU A O 1
ATOM 1161 N N . SER A 1 140 ? -10.039 12.965 6.757 1.00 93.06 140 SER A N 1
ATOM 1162 C CA . SER A 1 140 ? -8.610 12.892 7.076 1.00 93.06 140 SER A CA 1
ATOM 1163 C C . SER A 1 140 ? -8.223 13.889 8.183 1.00 93.06 140 SER A C 1
ATOM 1165 O O . SER A 1 140 ? -7.638 13.442 9.167 1.00 93.06 140 SER A O 1
ATOM 1167 N N . PRO A 1 141 ? -8.643 15.174 8.140 1.00 91.88 141 PRO A N 1
ATOM 1168 C CA . PRO A 1 141 ? -8.441 16.097 9.263 1.00 91.88 141 PRO A CA 1
ATOM 1169 C C . PRO A 1 141 ? -9.092 15.652 10.580 1.00 91.88 141 PRO A C 1
ATOM 1171 O O . PRO A 1 141 ? -8.529 15.866 11.651 1.00 91.88 141 PRO A O 1
ATOM 1174 N N . GLU A 1 142 ? -10.279 15.043 10.528 1.00 91.69 142 GLU A N 1
ATOM 1175 C CA . GLU A 1 142 ? -10.958 14.527 11.722 1.00 91.69 142 GLU A CA 1
ATOM 1176 C C . GLU A 1 142 ? -10.178 13.363 12.351 1.00 91.69 142 GLU A C 1
ATOM 1178 O O . GLU A 1 142 ? -9.964 13.347 13.563 1.00 91.69 142 GLU A O 1
ATOM 1183 N N . LEU A 1 143 ? -9.683 12.429 11.534 1.00 90.19 143 LEU A N 1
ATOM 1184 C CA . LEU A 1 143 ? -8.804 11.348 11.986 1.00 90.19 143 LEU A CA 1
ATOM 1185 C C . LEU A 1 143 ? -7.482 11.875 12.547 1.00 90.19 143 LEU A C 1
ATOM 1187 O O . LEU A 1 143 ? -7.061 11.439 13.617 1.00 90.19 143 LEU A O 1
ATOM 1191 N N . GLU A 1 144 ? -6.856 12.841 11.875 1.00 89.38 144 GLU A N 1
ATOM 1192 C CA . GLU A 1 144 ? -5.639 13.491 12.363 1.00 89.38 144 GLU A CA 1
ATOM 1193 C C . GLU A 1 144 ? -5.886 14.148 13.729 1.00 89.38 144 GLU A C 1
ATOM 1195 O O . GLU A 1 144 ? -5.102 13.980 14.665 1.00 89.38 144 GLU A O 1
ATOM 1200 N N . TYR A 1 145 ? -7.015 14.839 13.894 1.00 88.62 145 TYR A N 1
ATOM 1201 C CA . TYR A 1 145 ? -7.405 15.425 15.174 1.00 88.62 145 TYR A CA 1
ATOM 1202 C C . TYR A 1 145 ? -7.597 14.355 16.261 1.00 88.62 145 TYR A C 1
ATOM 1204 O O . TYR A 1 145 ? -7.064 14.493 17.366 1.00 88.62 145 TYR A O 1
ATOM 1212 N N . LEU A 1 146 ? -8.301 13.260 15.958 1.00 87.12 146 LEU A N 1
ATOM 1213 C CA . LEU A 1 146 ? -8.504 12.145 16.890 1.00 87.12 146 LEU A CA 1
ATOM 1214 C C . LEU A 1 146 ? -7.166 11.537 17.348 1.00 87.12 146 LEU A C 1
ATOM 1216 O O . LEU A 1 146 ? -6.957 11.337 18.547 1.00 87.12 146 LEU A O 1
ATOM 1220 N N . PHE A 1 147 ? -6.228 11.319 16.425 1.00 85.88 147 PHE A N 1
ATOM 1221 C CA . PHE A 1 147 ? -4.924 10.694 16.692 1.00 85.88 147 PHE A CA 1
ATOM 1222 C C . PHE A 1 147 ? -3.809 11.657 17.107 1.00 85.88 147 PHE A C 1
ATOM 1224 O O . PHE A 1 147 ? -2.684 11.232 17.356 1.00 85.88 147 PHE A O 1
ATOM 1231 N N . THR A 1 148 ? -4.104 12.947 17.233 1.00 84.81 148 THR A N 1
ATOM 1232 C CA . THR A 1 148 ? -3.205 13.916 17.879 1.00 84.81 148 THR A CA 1
ATOM 1233 C C . THR A 1 148 ? -3.705 14.320 19.264 1.00 84.81 148 THR A C 1
ATOM 1235 O O . THR A 1 148 ? -2.900 14.651 20.135 1.00 84.81 148 THR A O 1
ATOM 1238 N N . ARG A 1 149 ? -5.025 14.290 19.503 1.00 82.94 149 ARG A N 1
ATOM 1239 C CA . ARG A 1 149 ? -5.641 14.757 20.758 1.00 82.94 149 ARG A CA 1
ATOM 1240 C C . ARG A 1 149 ? -6.100 13.646 21.691 1.00 82.94 149 ARG A C 1
ATOM 1242 O O . ARG A 1 149 ? -5.939 13.789 22.899 1.00 82.94 149 ARG A O 1
ATOM 1249 N N . VAL A 1 150 ? -6.700 12.584 21.158 1.00 79.75 150 VAL A N 1
ATOM 1250 C CA . VAL A 1 150 ? -7.339 11.525 21.962 1.00 79.75 150 VAL A CA 1
ATOM 1251 C C . VAL A 1 150 ? -6.380 10.361 22.176 1.00 79.75 150 VAL A C 1
ATOM 1253 O O . VAL A 1 150 ? -6.204 9.876 23.292 1.00 79.75 150 VAL A O 1
ATOM 1256 N N . VAL A 1 151 ? -5.717 9.944 21.105 1.00 80.50 151 VAL A N 1
ATOM 1257 C CA . VAL A 1 151 ? -4.648 8.947 21.120 1.00 80.50 151 VAL A CA 1
ATOM 1258 C C . VAL A 1 151 ? -3.392 9.746 20.825 1.00 80.50 151 VAL A C 1
ATOM 1260 O O . VAL A 1 151 ? -3.262 10.151 19.688 1.00 80.50 151 VAL A O 1
ATOM 1263 N N . PRO A 1 152 ? -2.505 10.072 21.777 1.00 73.00 152 PRO A N 1
ATOM 1264 C CA . PRO A 1 152 ? -1.401 11.001 21.518 1.00 73.00 152 PRO A CA 1
ATOM 1265 C C . PRO A 1 152 ? -0.332 10.368 20.610 1.00 73.00 152 PRO A C 1
ATOM 1267 O O . PRO A 1 152 ? 0.710 9.956 21.101 1.00 73.00 152 PRO A O 1
ATOM 1270 N N . GLY A 1 153 ? -0.604 10.206 19.315 1.00 70.12 153 GLY A N 1
ATOM 1271 C CA . GLY A 1 153 ? 0.253 9.621 18.283 1.00 70.12 153 GLY A CA 1
ATOM 1272 C C . GLY A 1 153 ? 0.512 10.599 17.134 1.00 70.12 153 GLY A C 1
ATOM 1273 O O . GLY A 1 153 ? 0.274 11.801 17.263 1.00 70.12 153 GLY A O 1
ATOM 1274 N N . ARG A 1 154 ? 1.039 10.094 16.013 1.00 69.69 154 ARG A N 1
ATOM 1275 C CA . ARG A 1 154 ? 1.090 10.867 14.760 1.00 69.69 154 ARG A CA 1
ATOM 1276 C C . ARG A 1 154 ? -0.207 10.651 13.976 1.00 69.69 154 ARG A C 1
ATOM 1278 O O . ARG A 1 154 ? -0.698 9.527 13.893 1.00 69.69 154 ARG A O 1
ATOM 1285 N N . GLY A 1 155 ? -0.778 11.732 13.448 1.00 61.16 155 GLY A N 1
ATOM 1286 C CA . GLY A 1 155 ? -2.070 11.716 12.752 1.00 61.16 155 GLY A CA 1
ATOM 1287 C C . GLY A 1 155 ? -1.985 11.651 11.221 1.00 61.16 155 GLY A C 1
ATOM 1288 O O . GLY A 1 155 ? -3.014 11.768 10.565 1.00 61.16 155 GLY A O 1
ATOM 1289 N N . ASP A 1 156 ? -0.794 11.489 10.639 1.00 65.25 156 ASP A N 1
ATOM 1290 C CA . ASP A 1 156 ? -0.520 11.695 9.209 1.00 65.25 156 ASP A CA 1
ATOM 1291 C C . ASP A 1 156 ? -0.533 10.425 8.330 1.00 65.25 156 ASP A C 1
ATOM 1293 O O . ASP A 1 156 ? -0.200 10.501 7.150 1.00 65.25 156 ASP A O 1
ATOM 1297 N N . GLY A 1 157 ? -0.972 9.268 8.838 1.00 77.06 157 GLY A N 1
ATOM 1298 C CA . GLY A 1 157 ? -0.911 7.983 8.114 1.00 77.06 157 GLY A CA 1
ATOM 1299 C C . GLY A 1 157 ? -2.189 7.558 7.371 1.00 77.06 157 GLY A C 1
ATOM 1300 O O . GLY A 1 157 ? -2.350 6.384 7.039 1.00 77.06 157 GLY A O 1
ATOM 1301 N N . SER A 1 158 ? -3.129 8.474 7.106 1.00 87.25 158 SER A N 1
ATOM 1302 C CA . SER A 1 158 ? -4.343 8.139 6.342 1.00 87.25 158 SER A CA 1
ATOM 1303 C C . SER A 1 158 ? -4.195 8.412 4.848 1.00 87.25 158 SER A C 1
ATOM 1305 O O . SER A 1 158 ? -3.686 9.461 4.439 1.00 87.25 158 SER A O 1
ATOM 1307 N N . SER A 1 159 ? -4.721 7.516 4.010 1.00 90.94 159 SER A N 1
ATOM 1308 C CA . SER A 1 159 ? -4.775 7.717 2.564 1.00 90.94 159 SER A CA 1
ATOM 1309 C C . SER A 1 159 ? -6.113 7.312 1.932 1.00 90.94 159 SER A C 1
ATOM 1311 O O . SER A 1 159 ? -6.943 6.614 2.523 1.00 90.94 159 SER A O 1
ATOM 1313 N N . TYR A 1 160 ? -6.350 7.806 0.711 1.00 92.06 160 TYR A N 1
ATOM 1314 C CA . TYR A 1 160 ? -7.518 7.462 -0.099 1.00 92.06 160 TYR A CA 1
ATOM 1315 C C . TYR A 1 160 ? -7.102 7.004 -1.491 1.00 92.06 160 TYR A C 1
ATOM 1317 O O . TYR A 1 160 ? -6.383 7.706 -2.206 1.00 92.06 160 TYR A O 1
ATOM 1325 N N . PHE A 1 161 ? -7.706 5.898 -1.906 1.00 89.38 161 PHE A N 1
ATOM 1326 C CA . PHE A 1 161 ? -7.337 5.149 -3.088 1.00 89.38 161 PHE A CA 1
ATOM 1327 C C . PHE A 1 161 ? -8.565 4.603 -3.835 1.00 89.38 161 PHE A C 1
ATOM 1329 O O . PHE A 1 161 ? -9.638 4.384 -3.260 1.00 89.38 161 PHE A O 1
ATOM 1336 N N . SER A 1 162 ? -8.433 4.358 -5.143 1.00 92.88 162 SER A N 1
ATOM 1337 C CA . SER A 1 162 ? -9.452 3.620 -5.897 1.00 92.88 162 SER A CA 1
ATOM 1338 C C . SER A 1 162 ? -8.843 2.573 -6.824 1.00 92.88 162 SER A C 1
ATOM 1340 O O . SER A 1 162 ? -7.827 2.812 -7.471 1.00 92.88 162 SER A O 1
ATOM 1342 N N . LEU A 1 163 ? -9.493 1.412 -6.939 1.00 93.38 163 LEU A N 1
ATOM 1343 C CA . LEU A 1 163 ? -8.983 0.320 -7.782 1.00 93.38 163 LEU A CA 1
ATOM 1344 C C . LEU A 1 163 ? -8.976 0.666 -9.273 1.00 93.38 163 LEU A C 1
ATOM 1346 O O . LEU A 1 163 ? -8.118 0.193 -10.013 1.00 93.38 163 LEU A O 1
ATOM 1350 N N . GLU A 1 164 ? -9.912 1.501 -9.723 1.00 93.88 164 GLU A N 1
ATOM 1351 C CA . GLU A 1 164 ? -9.917 2.027 -11.092 1.00 93.88 164 GLU A CA 1
ATOM 1352 C C . GLU A 1 164 ? -8.678 2.891 -11.379 1.00 93.88 164 GLU A C 1
ATOM 1354 O O . GLU A 1 164 ? -8.109 2.813 -12.468 1.00 93.88 164 GLU A O 1
ATOM 1359 N N . ASP A 1 165 ? -8.230 3.676 -10.396 1.00 90.38 165 ASP A N 1
ATOM 1360 C CA . ASP A 1 165 ? -7.037 4.519 -10.500 1.00 90.38 165 ASP A CA 1
ATOM 1361 C C . ASP A 1 165 ? -5.745 3.693 -10.588 1.00 90.38 165 ASP A C 1
ATOM 1363 O O . ASP A 1 165 ? -4.858 4.029 -11.385 1.00 90.38 165 ASP A O 1
ATOM 1367 N N . LEU A 1 166 ? -5.670 2.587 -9.843 1.00 92.19 166 LEU A N 1
ATOM 1368 C CA . LEU A 1 166 ? -4.571 1.623 -9.932 1.00 92.19 166 LEU A CA 1
ATOM 1369 C C . LEU A 1 166 ? -4.551 0.900 -11.275 1.00 92.19 166 LEU A C 1
ATOM 1371 O O . LEU A 1 166 ? -3.518 0.869 -11.944 1.00 92.19 166 LEU A O 1
ATOM 1375 N N . ALA A 1 167 ? -5.704 0.386 -11.710 1.00 92.19 167 ALA A N 1
ATOM 1376 C CA . ALA A 1 167 ? -5.838 -0.297 -12.993 1.00 92.19 167 ALA A CA 1
ATOM 1377 C C . ALA A 1 167 ? -5.448 0.621 -14.163 1.00 92.19 167 ALA A C 1
ATOM 1379 O O . ALA A 1 167 ? -4.722 0.220 -15.074 1.00 92.19 167 ALA A O 1
ATOM 1380 N N . ALA A 1 168 ? -5.882 1.886 -14.128 1.00 91.19 168 ALA A N 1
ATOM 1381 C CA . ALA A 1 168 ? -5.535 2.870 -15.148 1.00 91.19 168 ALA A CA 1
ATOM 1382 C C . ALA A 1 168 ? -4.021 3.145 -15.196 1.00 91.19 168 ALA A C 1
ATOM 1384 O O . ALA A 1 168 ? -3.452 3.254 -16.284 1.00 91.19 168 ALA A O 1
ATOM 1385 N N . ARG A 1 169 ? -3.355 3.227 -14.036 1.00 89.62 169 ARG A N 1
ATOM 1386 C CA . ARG A 1 169 ? -1.891 3.376 -13.935 1.00 89.62 169 ARG A CA 1
ATOM 1387 C C . ARG A 1 169 ? -1.155 2.174 -14.493 1.00 89.62 169 ARG A C 1
ATOM 1389 O O . ARG A 1 169 ? -0.284 2.335 -15.348 1.00 89.62 169 ARG A O 1
ATOM 1396 N N . GLN A 1 170 ? -1.546 0.980 -14.061 1.00 91.25 170 GLN A N 1
ATOM 1397 C CA . GLN A 1 170 ? -0.998 -0.272 -14.563 1.00 91.25 170 GLN A CA 1
ATOM 1398 C C . GLN A 1 170 ? -1.128 -0.351 -16.087 1.00 91.25 170 GLN A C 1
ATOM 1400 O O . GLN A 1 170 ? -0.168 -0.684 -16.775 1.00 91.25 170 GLN A O 1
ATOM 1405 N N . GLN A 1 171 ? -2.275 0.044 -16.642 1.00 92.44 171 GLN A N 1
ATOM 1406 C CA . GLN A 1 171 ? -2.476 0.062 -18.087 1.00 92.44 171 GLN A CA 1
ATOM 1407 C C . GLN A 1 171 ? -1.512 1.019 -18.808 1.00 92.44 171 GLN A C 1
ATOM 1409 O O . GLN A 1 171 ? -1.030 0.693 -19.893 1.00 92.44 171 GLN A O 1
ATOM 1414 N N . GLN A 1 172 ? -1.206 2.190 -18.238 1.00 93.56 172 GLN A N 1
ATOM 1415 C CA . GLN A 1 172 ? -0.210 3.107 -18.814 1.00 93.56 172 GLN A CA 1
ATOM 1416 C C . GLN A 1 172 ? 1.198 2.502 -18.797 1.00 93.56 172 GLN A C 1
ATOM 1418 O O . GLN A 1 172 ? 1.931 2.638 -19.778 1.00 93.56 172 GLN A O 1
ATOM 1423 N N . ILE A 1 173 ? 1.550 1.801 -17.716 1.00 92.12 173 ILE A N 1
ATOM 1424 C CA . ILE A 1 173 ? 2.831 1.098 -17.581 1.00 92.12 173 ILE A CA 1
ATOM 1425 C C . ILE A 1 173 ? 2.921 -0.048 -18.598 1.00 92.12 173 ILE A C 1
ATOM 1427 O O . ILE A 1 173 ? 3.876 -0.118 -19.368 1.00 92.12 173 ILE A O 1
ATOM 1431 N N . ASN A 1 174 ? 1.888 -0.883 -18.700 1.00 89.88 174 ASN A N 1
ATOM 1432 C CA . ASN A 1 174 ? 1.849 -2.017 -19.629 1.00 89.88 174 ASN A CA 1
ATOM 1433 C C . ASN A 1 174 ? 1.882 -1.586 -21.105 1.00 89.88 174 ASN A C 1
ATOM 1435 O O . ASN A 1 174 ? 2.340 -2.335 -21.961 1.00 89.88 174 ASN A O 1
ATOM 1439 N N . ARG A 1 175 ? 1.453 -0.355 -21.415 1.00 92.38 175 ARG A N 1
ATOM 1440 C CA . ARG A 1 175 ? 1.585 0.260 -22.748 1.00 92.38 175 ARG A CA 1
ATOM 1441 C C . ARG A 1 175 ? 2.976 0.838 -23.037 1.00 92.38 175 ARG A C 1
ATOM 1443 O O . ARG A 1 175 ? 3.164 1.431 -24.096 1.00 92.38 175 ARG A O 1
ATOM 1450 N N . GLY A 1 176 ? 3.937 0.721 -22.121 1.00 91.75 176 GLY A N 1
ATOM 1451 C CA . GLY A 1 176 ? 5.294 1.228 -22.328 1.00 91.75 176 GLY A CA 1
ATOM 1452 C C . GLY A 1 176 ? 5.407 2.757 -22.254 1.00 91.75 176 GLY A C 1
ATOM 1453 O O . GLY A 1 176 ? 6.334 3.330 -22.824 1.00 91.75 176 GLY A O 1
ATOM 1454 N N . ASN A 1 177 ? 4.479 3.452 -21.582 1.00 93.81 177 ASN A N 1
ATOM 1455 C CA . ASN A 1 177 ? 4.473 4.915 -21.537 1.00 93.81 177 ASN A CA 1
ATOM 1456 C C . ASN A 1 177 ? 5.561 5.481 -20.596 1.00 93.81 177 ASN A C 1
ATOM 1458 O O . ASN A 1 177 ? 5.299 5.845 -19.451 1.00 93.81 177 ASN A O 1
ATOM 1462 N N . GLU A 1 178 ? 6.793 5.607 -21.095 1.00 93.19 178 GLU A N 1
ATOM 1463 C CA . GLU A 1 178 ? 7.948 6.116 -20.334 1.00 93.19 178 GLU A CA 1
ATOM 1464 C C . GLU A 1 178 ? 7.727 7.524 -19.749 1.00 93.19 178 GLU A C 1
ATOM 1466 O O . GLU A 1 178 ? 8.141 7.818 -18.628 1.00 93.19 178 GLU A O 1
ATOM 1471 N N . LYS A 1 179 ? 7.044 8.414 -20.482 1.00 91.75 179 LYS A N 1
ATOM 1472 C CA . LYS A 1 179 ? 6.760 9.778 -19.999 1.00 91.75 179 LYS A CA 1
ATOM 1473 C C . LYS A 1 179 ? 5.804 9.763 -18.809 1.00 91.75 179 LYS A C 1
ATOM 1475 O O . LYS A 1 179 ? 5.901 10.621 -17.934 1.00 91.75 179 LYS A O 1
ATOM 1480 N N . TYR A 1 180 ? 4.882 8.802 -18.786 1.00 92.56 180 TYR A N 1
ATOM 1481 C CA . TYR A 1 180 ? 3.922 8.648 -17.703 1.00 92.56 180 TYR A CA 1
ATOM 1482 C C . TYR A 1 180 ? 4.608 8.265 -16.394 1.00 92.56 180 TYR A C 1
ATOM 1484 O O . TYR A 1 180 ? 4.370 8.928 -15.388 1.00 92.56 180 TYR A O 1
ATOM 1492 N N . VAL A 1 181 ? 5.489 7.258 -16.412 1.00 90.75 181 VAL A N 1
ATOM 1493 C CA . VAL A 1 181 ? 6.140 6.773 -15.182 1.00 90.75 181 VAL A CA 1
ATOM 1494 C C . VAL A 1 181 ? 7.037 7.822 -14.538 1.00 90.75 181 VAL A C 1
ATOM 1496 O O . VAL A 1 181 ? 7.061 7.923 -13.321 1.00 90.75 181 VAL A O 1
ATOM 1499 N N . VAL A 1 182 ? 7.695 8.670 -15.336 1.00 89.31 182 VAL A N 1
ATOM 1500 C CA . VAL A 1 182 ? 8.492 9.788 -14.807 1.00 89.31 182 VAL A CA 1
ATOM 1501 C C . VAL A 1 182 ? 7.588 10.882 -14.234 1.00 89.31 182 VAL A C 1
ATOM 1503 O O . VAL A 1 182 ? 7.827 11.374 -13.136 1.00 89.31 182 VAL A O 1
ATOM 1506 N N . LYS A 1 183 ? 6.529 11.264 -14.961 1.00 90.31 183 LYS A N 1
ATOM 1507 C CA . LYS A 1 183 ? 5.628 12.350 -14.546 1.00 90.31 183 LYS A CA 1
ATOM 1508 C C . LYS A 1 183 ? 4.821 12.007 -13.291 1.00 90.31 183 LYS A C 1
ATOM 1510 O O . LYS A 1 183 ? 4.524 12.899 -12.505 1.00 90.31 183 LYS A O 1
ATOM 1515 N N . TYR A 1 184 ? 4.423 10.747 -13.137 1.00 88.50 184 TYR A N 1
ATOM 1516 C CA . TYR A 1 184 ? 3.540 10.293 -12.064 1.00 88.50 184 TYR A CA 1
ATOM 1517 C C . TYR A 1 184 ? 4.251 9.401 -11.039 1.00 88.50 184 TYR A C 1
ATOM 1519 O O . TYR A 1 184 ? 3.564 8.700 -10.304 1.00 88.50 184 TYR A O 1
ATOM 1527 N N . ARG A 1 185 ? 5.592 9.439 -10.964 1.00 86.25 185 ARG A N 1
ATOM 1528 C CA . ARG A 1 185 ? 6.399 8.554 -10.101 1.00 86.25 185 ARG A CA 1
ATOM 1529 C C . ARG A 1 185 ? 5.899 8.504 -8.649 1.00 86.25 185 ARG A C 1
ATOM 1531 O O . ARG A 1 185 ? 5.645 7.423 -8.146 1.00 86.25 185 ARG A O 1
ATOM 1538 N N . GLU A 1 186 ? 5.635 9.662 -8.039 1.00 82.69 186 GLU A N 1
ATOM 1539 C CA . GLU A 1 186 ? 5.237 9.780 -6.624 1.00 82.69 186 GLU A CA 1
ATOM 1540 C C . GLU A 1 186 ? 3.850 9.177 -6.386 1.00 82.69 186 GLU A C 1
ATOM 1542 O O . GLU A 1 186 ? 3.582 8.579 -5.352 1.00 82.69 186 GLU A O 1
ATOM 1547 N N . PHE A 1 187 ? 2.962 9.278 -7.380 1.00 84.06 187 PHE A N 1
ATOM 1548 C CA . PHE A 1 187 ? 1.655 8.631 -7.317 1.00 84.06 187 PHE A CA 1
ATOM 1549 C C . PHE A 1 187 ? 1.739 7.124 -7.549 1.00 84.06 187 PHE A C 1
ATOM 1551 O O . PHE A 1 187 ? 0.873 6.409 -7.065 1.00 84.06 187 PHE A O 1
ATOM 1558 N N . ILE A 1 188 ? 2.707 6.653 -8.339 1.00 84.81 188 ILE A N 1
ATOM 1559 C CA . ILE A 1 188 ? 2.923 5.220 -8.563 1.00 84.81 188 ILE A CA 1
ATOM 1560 C C . ILE A 1 188 ? 3.459 4.594 -7.277 1.00 84.81 188 ILE A C 1
ATOM 1562 O O . ILE A 1 188 ? 2.851 3.650 -6.794 1.00 84.81 188 ILE A O 1
ATOM 1566 N N . GLU A 1 189 ? 4.510 5.168 -6.693 1.00 82.19 189 GLU A N 1
ATOM 1567 C CA . GLU A 1 189 ? 5.113 4.709 -5.435 1.00 82.19 189 GLU A CA 1
ATOM 1568 C C . GLU A 1 189 ? 4.080 4.662 -4.294 1.00 82.19 189 GLU A C 1
ATOM 1570 O O . GLU A 1 189 ? 3.893 3.620 -3.662 1.00 82.19 189 GLU A O 1
ATOM 1575 N N . ALA A 1 190 ? 3.327 5.751 -4.092 1.00 82.88 190 ALA A N 1
ATOM 1576 C CA . ALA A 1 190 ? 2.309 5.815 -3.045 1.00 82.88 190 ALA A CA 1
ATOM 1577 C C . ALA A 1 190 ? 1.190 4.777 -3.248 1.00 82.88 190 ALA A C 1
ATOM 1579 O O . ALA A 1 190 ? 0.911 3.980 -2.356 1.00 82.88 190 ALA A O 1
ATOM 1580 N N . GLU A 1 191 ? 0.569 4.735 -4.430 1.00 82.94 191 GLU A N 1
ATOM 1581 C CA . GLU A 1 191 ? -0.573 3.842 -4.673 1.00 82.94 191 GLU A CA 1
ATOM 1582 C C . GLU A 1 191 ? -0.172 2.362 -4.765 1.00 82.94 191 GLU A C 1
ATOM 1584 O O . GLU A 1 191 ? -0.968 1.473 -4.459 1.00 82.94 191 GLU A O 1
ATOM 1589 N N . PHE A 1 192 ? 1.059 2.064 -5.186 1.00 85.25 192 PHE A N 1
ATOM 1590 C CA . PHE A 1 192 ? 1.546 0.686 -5.232 1.00 85.25 192 PHE A CA 1
ATOM 1591 C C . PHE A 1 192 ? 1.896 0.196 -3.822 1.00 85.25 192 PHE A C 1
ATOM 1593 O O . PHE A 1 192 ? 1.626 -0.961 -3.494 1.00 85.25 192 PHE A O 1
ATOM 1600 N N . THR A 1 193 ? 2.367 1.090 -2.948 1.00 81.25 193 THR A N 1
ATOM 1601 C CA . THR A 1 193 ? 2.502 0.806 -1.513 1.00 81.25 193 THR A CA 1
ATOM 1602 C C . THR A 1 193 ? 1.139 0.526 -0.872 1.00 81.25 193 THR A C 1
ATOM 1604 O O . THR A 1 193 ? 0.993 -0.455 -0.142 1.00 81.25 193 THR A O 1
ATOM 1607 N N . GLU A 1 194 ? 0.097 1.295 -1.201 1.00 88.19 194 GLU A N 1
ATOM 1608 C CA . GLU A 1 194 ? -1.279 1.053 -0.728 1.00 88.19 194 GLU A CA 1
ATOM 1609 C C . GLU A 1 194 ? -1.831 -0.317 -1.167 1.00 88.19 194 GLU A C 1
ATOM 1611 O O . GLU A 1 194 ? -2.622 -0.938 -0.453 1.00 88.19 194 GLU A O 1
ATOM 1616 N N . ALA A 1 195 ? -1.384 -0.857 -2.305 1.00 90.00 195 ALA A N 1
ATOM 1617 C CA . ALA A 1 195 ? -1.760 -2.207 -2.718 1.00 90.00 195 ALA A CA 1
ATOM 1618 C C . ALA A 1 195 ? -1.246 -3.288 -1.744 1.00 90.00 195 ALA A C 1
ATOM 1620 O O . ALA A 1 195 ? -1.940 -4.282 -1.513 1.00 90.00 195 ALA A O 1
ATOM 1621 N N . SER A 1 196 ? -0.086 -3.081 -1.107 1.00 89.69 196 SER A N 1
ATOM 1622 C CA . SER A 1 196 ? 0.435 -3.990 -0.071 1.00 89.69 196 SER A CA 1
ATOM 1623 C C . SER A 1 196 ? -0.431 -3.984 1.198 1.00 89.69 196 SER A C 1
ATOM 1625 O O . SER A 1 196 ? -0.659 -5.033 1.818 1.00 89.69 196 SER A O 1
ATOM 1627 N N . VAL A 1 197 ? -1.004 -2.820 1.529 1.00 90.06 197 VAL A N 1
ATOM 1628 C CA . VAL A 1 197 ? -1.952 -2.643 2.635 1.00 90.06 197 VAL A CA 1
ATOM 1629 C C . VAL A 1 197 ? -3.236 -3.418 2.376 1.00 90.06 197 VAL A C 1
ATOM 1631 O O . VAL A 1 197 ? -3.795 -3.991 3.301 1.00 90.06 197 VAL A O 1
ATOM 1634 N N . LEU A 1 198 ? -3.715 -3.511 1.136 1.00 91.69 198 LEU A N 1
ATOM 1635 C CA . LEU A 1 198 ? -4.933 -4.279 0.858 1.00 91.69 198 LEU A CA 1
ATOM 1636 C C . LEU A 1 198 ? -4.747 -5.768 1.142 1.00 91.69 198 LEU A C 1
ATOM 1638 O O . LEU A 1 198 ? -5.662 -6.415 1.651 1.00 91.69 198 LEU A O 1
ATOM 1642 N N . LEU A 1 199 ? -3.558 -6.307 0.878 1.00 90.50 199 LEU A N 1
ATOM 1643 C CA . LEU A 1 199 ? -3.260 -7.710 1.143 1.00 90.50 199 LEU A CA 1
ATOM 1644 C C . LEU A 1 199 ? -3.217 -8.005 2.643 1.00 90.50 199 LEU A C 1
ATOM 1646 O O . LEU A 1 199 ? -3.880 -8.939 3.103 1.00 90.50 199 LEU A O 1
ATOM 1650 N N . THR A 1 200 ? -2.502 -7.178 3.402 1.00 91.38 200 THR A N 1
ATOM 1651 C CA . THR A 1 200 ? -2.163 -7.466 4.805 1.00 91.38 200 THR A CA 1
ATOM 1652 C C . THR A 1 200 ? -3.004 -6.717 5.824 1.00 91.38 200 THR A C 1
ATOM 1654 O O . THR A 1 200 ? -3.172 -7.203 6.931 1.00 91.38 200 THR A O 1
ATOM 1657 N N . GLY A 1 201 ? -3.593 -5.587 5.457 1.00 92.12 201 GLY A N 1
ATOM 1658 C CA . GLY A 1 201 ? -4.399 -4.754 6.336 1.00 92.12 201 GLY A CA 1
ATOM 1659 C C . GLY A 1 201 ? -5.669 -5.444 6.831 1.00 92.12 201 GLY A C 1
ATOM 1660 O O . GLY A 1 201 ? -6.269 -6.304 6.161 1.00 92.12 201 GLY A O 1
ATOM 1661 N N . PHE A 1 202 ? -6.105 -5.005 8.008 1.00 93.38 202 PHE A N 1
ATOM 1662 C CA . PHE A 1 202 ? -7.317 -5.458 8.669 1.00 93.38 202 PHE A CA 1
ATOM 1663 C C . PHE A 1 202 ? -8.527 -4.610 8.224 1.00 93.38 202 PHE A C 1
ATOM 1665 O O . PHE A 1 202 ? -8.522 -3.393 8.420 1.00 93.38 202 PHE A O 1
ATOM 1672 N N . PRO A 1 203 ? -9.575 -5.205 7.618 1.00 94.38 203 PRO A N 1
ATOM 1673 C CA . PRO A 1 203 ? -10.751 -4.464 7.171 1.00 94.38 203 PRO A CA 1
ATOM 1674 C C . PRO A 1 203 ? -11.642 -4.098 8.364 1.00 94.38 203 PRO A C 1
ATOM 1676 O O . PRO A 1 203 ? -12.435 -4.912 8.835 1.00 94.38 203 PRO A O 1
ATOM 1679 N N . VAL A 1 204 ? -11.532 -2.859 8.837 1.00 93.81 204 VAL A N 1
ATOM 1680 C CA . VAL A 1 204 ? -12.293 -2.354 9.995 1.00 93.81 204 VAL A CA 1
ATOM 1681 C C . VAL A 1 204 ? -13.717 -1.955 9.635 1.00 93.81 204 VAL A C 1
ATOM 1683 O O . VAL A 1 204 ? -14.621 -2.026 10.461 1.00 93.81 204 VAL A O 1
ATOM 1686 N N . TYR A 1 205 ? -13.929 -1.573 8.379 1.00 95.50 205 TYR A N 1
ATOM 1687 C CA . TYR A 1 205 ? -15.242 -1.279 7.835 1.00 95.50 205 TYR A CA 1
ATOM 1688 C C . TYR A 1 205 ? -15.297 -1.765 6.389 1.00 95.50 205 TYR A C 1
ATOM 1690 O O . TYR A 1 205 ? -14.580 -1.258 5.528 1.00 95.50 205 TYR A O 1
ATOM 1698 N N . SER A 1 206 ? -16.143 -2.760 6.122 1.00 94.12 206 SER A N 1
ATOM 1699 C CA . SER A 1 206 ? -16.354 -3.335 4.791 1.00 94.12 206 SER A CA 1
ATOM 1700 C C . SER A 1 206 ? -17.841 -3.621 4.589 1.00 94.12 206 SER A C 1
ATOM 1702 O O . SER A 1 206 ? -18.345 -4.606 5.131 1.00 94.12 206 SER A O 1
ATOM 1704 N N . PRO A 1 207 ? -18.569 -2.807 3.813 1.00 86.25 207 PRO A N 1
ATOM 1705 C CA . PRO A 1 207 ? -19.946 -3.109 3.452 1.00 86.25 207 PRO A CA 1
ATOM 1706 C C . PRO A 1 207 ? -19.985 -4.362 2.563 1.00 86.25 207 PRO A C 1
ATOM 1708 O O . PRO A 1 207 ? -19.440 -4.389 1.456 1.00 86.25 207 PRO A O 1
ATOM 1711 N N . GLY A 1 208 ? -20.621 -5.423 3.066 1.00 86.88 208 GLY A N 1
ATOM 1712 C CA . GLY A 1 208 ? -20.664 -6.733 2.414 1.00 86.88 208 GLY A CA 1
ATOM 1713 C C . GLY A 1 208 ? -19.273 -7.356 2.228 1.00 86.88 208 GLY A C 1
ATOM 1714 O O . GLY A 1 208 ? -18.359 -7.147 3.024 1.00 86.88 208 GLY A O 1
ATOM 1715 N N . ASN A 1 209 ? -19.088 -8.096 1.132 1.00 89.19 209 ASN A N 1
ATOM 1716 C CA . ASN A 1 209 ? -17.846 -8.830 0.846 1.00 89.19 209 ASN A CA 1
ATOM 1717 C C . ASN A 1 209 ? -16.775 -7.989 0.120 1.00 89.19 209 ASN A C 1
ATOM 1719 O O . ASN A 1 209 ? -15.898 -8.542 -0.547 1.00 89.19 209 ASN A O 1
ATOM 1723 N N . ARG A 1 210 ? -16.831 -6.652 0.204 1.00 91.62 210 ARG A N 1
ATOM 1724 C CA . ARG A 1 210 ? -15.946 -5.772 -0.579 1.00 91.62 210 ARG A CA 1
ATOM 1725 C C . ARG A 1 210 ? -14.475 -5.914 -0.257 1.00 91.62 210 ARG A C 1
ATOM 1727 O O . ARG A 1 210 ? -13.684 -5.947 -1.192 1.00 91.62 210 ARG A O 1
ATOM 1734 N N . ALA A 1 211 ? -14.111 -6.066 1.013 1.00 94.00 211 ALA A N 1
ATOM 1735 C CA . ALA A 1 211 ? -12.718 -6.288 1.380 1.00 94.00 211 ALA A CA 1
ATOM 1736 C C . ALA A 1 211 ? -12.113 -7.491 0.634 1.00 94.00 211 ALA A C 1
ATOM 1738 O O . ALA A 1 211 ? -11.017 -7.388 0.091 1.00 94.00 211 ALA A O 1
ATOM 1739 N N . VAL A 1 212 ? -12.855 -8.601 0.532 1.00 94.12 212 VAL A N 1
ATOM 1740 C CA . VAL A 1 212 ? -12.425 -9.798 -0.213 1.00 94.12 212 VAL A CA 1
ATOM 1741 C C . VAL A 1 212 ? -12.331 -9.508 -1.712 1.00 94.12 212 VAL A C 1
ATOM 1743 O O . VAL A 1 212 ? -11.340 -9.857 -2.345 1.00 94.12 212 VAL A O 1
ATOM 1746 N N . LEU A 1 213 ? -13.322 -8.819 -2.286 1.00 93.94 213 LEU A N 1
ATOM 1747 C CA . LEU A 1 213 ? -13.304 -8.447 -3.706 1.00 93.94 213 LEU A CA 1
ATOM 1748 C C . LEU A 1 213 ? -12.120 -7.537 -4.058 1.00 93.94 213 LEU A C 1
ATOM 1750 O O . LEU A 1 213 ? -11.520 -7.699 -5.118 1.00 93.94 213 LEU A O 1
ATOM 1754 N N . PHE A 1 214 ? -11.781 -6.585 -3.188 1.00 94.81 214 PHE A N 1
ATOM 1755 C CA . PHE A 1 214 ? -10.652 -5.682 -3.393 1.00 94.81 214 PHE A CA 1
ATOM 1756 C C . PHE A 1 214 ? -9.320 -6.420 -3.284 1.00 94.81 214 PHE A C 1
ATOM 1758 O O . PHE A 1 214 ? -8.472 -6.243 -4.155 1.00 94.81 214 PHE A O 1
ATOM 1765 N N . LYS A 1 215 ? -9.176 -7.313 -2.294 1.00 94.75 215 LYS A N 1
ATOM 1766 C CA . LYS A 1 215 ? -8.007 -8.197 -2.173 1.00 94.75 215 LYS A CA 1
ATOM 1767 C C . LYS A 1 215 ? -7.804 -9.039 -3.430 1.00 94.75 215 LYS A C 1
ATOM 1769 O O . LYS A 1 215 ? -6.711 -9.028 -3.984 1.00 94.75 215 LYS A O 1
ATOM 1774 N N . ASN A 1 216 ? -8.859 -9.687 -3.924 1.00 94.69 216 ASN A N 1
ATOM 1775 C CA . ASN A 1 216 ? -8.781 -10.513 -5.131 1.00 94.69 216 ASN A CA 1
ATOM 1776 C C . ASN A 1 216 ? -8.411 -9.685 -6.368 1.00 94.69 216 ASN A C 1
ATOM 1778 O O . ASN A 1 216 ? -7.538 -10.079 -7.127 1.00 94.69 216 ASN A O 1
ATOM 1782 N N . ARG A 1 217 ? -9.003 -8.496 -6.539 1.00 94.69 217 ARG A N 1
ATOM 1783 C CA . ARG A 1 217 ? -8.666 -7.610 -7.665 1.00 94.69 217 ARG A CA 1
ATOM 1784 C C . ARG A 1 217 ? -7.205 -7.178 -7.660 1.00 94.69 217 ARG A C 1
ATOM 1786 O O . ARG A 1 217 ? -6.579 -7.170 -8.713 1.00 94.69 217 ARG A O 1
ATOM 1793 N N . VAL A 1 218 ? -6.667 -6.808 -6.499 1.00 95.56 218 VAL A N 1
ATOM 1794 C CA . VAL A 1 218 ? -5.241 -6.474 -6.382 1.00 95.56 218 VAL A CA 1
ATOM 1795 C C . VAL A 1 218 ? -4.385 -7.701 -6.660 1.00 95.56 218 VAL A C 1
ATOM 1797 O O . VAL A 1 218 ? -3.399 -7.592 -7.379 1.00 95.56 218 VAL A O 1
ATOM 1800 N N . TRP A 1 219 ? -4.781 -8.867 -6.151 1.00 95.62 219 TRP A N 1
ATOM 1801 C CA . TRP A 1 219 ? -4.088 -10.124 -6.413 1.00 95.62 219 TRP A CA 1
ATOM 1802 C C . TRP A 1 219 ? -3.974 -10.434 -7.910 1.00 95.62 219 TRP A C 1
ATOM 1804 O O . TRP A 1 219 ? -2.881 -10.725 -8.395 1.00 95.62 219 TRP A O 1
ATOM 1814 N N . ASP A 1 220 ? -5.068 -10.278 -8.655 1.00 95.00 220 ASP A N 1
ATOM 1815 C CA . ASP A 1 220 ? -5.077 -10.456 -10.109 1.00 95.00 220 ASP A CA 1
ATOM 1816 C C . ASP A 1 220 ? -4.126 -9.455 -10.797 1.00 95.00 220 ASP A C 1
ATOM 1818 O O . ASP A 1 220 ? -3.297 -9.838 -11.625 1.00 95.00 220 ASP A O 1
ATOM 1822 N N . MET A 1 221 ? -4.155 -8.179 -10.386 1.00 94.81 221 MET A N 1
ATOM 1823 C CA . MET A 1 221 ? -3.265 -7.137 -10.924 1.00 94.81 221 MET A CA 1
ATOM 1824 C C . MET A 1 221 ? -1.779 -7.419 -10.661 1.00 94.81 221 MET A C 1
ATOM 1826 O O . MET A 1 221 ? -0.934 -7.096 -11.500 1.00 94.81 221 MET A O 1
ATOM 1830 N N . LEU A 1 222 ? -1.436 -8.033 -9.524 1.00 95.38 222 LEU A N 1
ATOM 1831 C CA . LEU A 1 222 ? -0.054 -8.404 -9.191 1.00 95.38 222 LEU A CA 1
ATOM 1832 C C . LEU A 1 222 ? 0.504 -9.461 -10.149 1.00 95.38 222 LEU A C 1
ATOM 1834 O O . LEU A 1 222 ? 1.689 -9.421 -10.486 1.00 95.38 222 LEU A O 1
ATOM 1838 N N . GLY A 1 223 ? -0.343 -10.376 -10.630 1.00 93.44 223 GLY A N 1
ATOM 1839 C CA . GLY A 1 223 ? 0.042 -11.362 -11.641 1.00 93.44 223 GLY A CA 1
ATOM 1840 C C . GLY A 1 223 ? 0.377 -10.73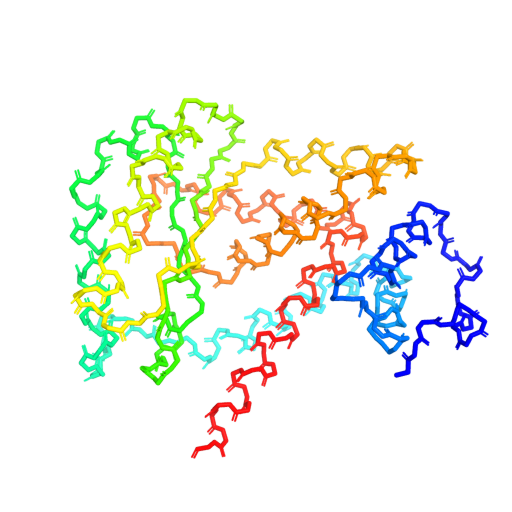5 -12.998 1.00 93.44 223 GLY A C 1
ATOM 1841 O O . GLY A 1 223 ? 1.229 -11.244 -13.726 1.00 93.44 223 GLY A O 1
ATOM 1842 N N . GLU A 1 224 ? -0.247 -9.600 -13.313 1.00 92.19 224 GLU A N 1
ATOM 1843 C CA . GLU A 1 224 ? -0.154 -8.917 -14.608 1.00 92.19 224 GLU A CA 1
ATOM 1844 C C . GLU A 1 224 ? 0.834 -7.737 -14.633 1.00 92.19 224 GLU A C 1
ATOM 1846 O O . GLU A 1 224 ? 1.087 -7.160 -15.694 1.00 92.19 224 GLU A O 1
ATOM 1851 N N . SER A 1 225 ? 1.371 -7.328 -13.480 1.00 93.88 225 SER A N 1
ATOM 1852 C CA . SER A 1 225 ? 2.216 -6.136 -13.352 1.00 93.88 225 SER A CA 1
ATOM 1853 C C . SER A 1 225 ? 3.479 -6.418 -12.540 1.00 93.88 225 SER A C 1
ATOM 1855 O O . SER A 1 225 ? 3.450 -6.366 -11.307 1.00 93.88 225 SER A O 1
ATOM 1857 N N . PRO A 1 226 ? 4.626 -6.656 -13.210 1.00 94.81 226 PRO A N 1
ATOM 1858 C CA . PRO A 1 226 ? 5.908 -6.836 -12.534 1.00 94.81 226 PRO A CA 1
ATOM 1859 C C . PRO A 1 226 ? 6.268 -5.671 -11.612 1.00 94.81 226 PRO A C 1
ATOM 1861 O O . PRO A 1 226 ? 6.783 -5.902 -10.523 1.00 94.81 226 PRO A O 1
ATOM 1864 N N . LEU A 1 227 ? 5.961 -4.435 -12.025 1.00 94.38 227 LEU A N 1
ATOM 1865 C CA . LEU A 1 227 ? 6.273 -3.248 -11.235 1.00 94.38 227 LEU A CA 1
ATOM 1866 C C . LEU A 1 227 ? 5.405 -3.146 -9.979 1.00 94.38 227 LEU A C 1
ATOM 1868 O O . LEU A 1 227 ? 5.939 -2.918 -8.903 1.00 94.38 227 LEU A O 1
ATOM 1872 N N . LEU A 1 228 ? 4.093 -3.381 -10.094 1.00 94.81 228 LEU A N 1
ATOM 1873 C CA . LEU A 1 228 ? 3.206 -3.394 -8.926 1.00 94.81 228 LEU A CA 1
ATOM 1874 C C . LEU A 1 228 ? 3.623 -4.474 -7.930 1.00 94.81 228 LEU A C 1
ATOM 1876 O O . LEU A 1 228 ? 3.698 -4.216 -6.735 1.00 94.81 228 LEU A O 1
ATOM 1880 N N . ALA A 1 229 ? 3.937 -5.669 -8.428 1.00 96.12 229 ALA A N 1
ATOM 1881 C CA . ALA A 1 229 ? 4.385 -6.759 -7.578 1.00 96.12 229 ALA A CA 1
ATOM 1882 C C . ALA A 1 229 ? 5.730 -6.465 -6.898 1.00 96.12 229 ALA A C 1
ATOM 1884 O O . ALA A 1 229 ? 5.887 -6.811 -5.732 1.00 96.12 229 ALA A O 1
ATOM 1885 N N . ALA A 1 230 ? 6.676 -5.811 -7.580 1.00 95.19 230 ALA A N 1
ATOM 1886 C CA . ALA A 1 230 ? 7.949 -5.414 -6.979 1.00 95.19 230 ALA A CA 1
ATOM 1887 C C . ALA A 1 230 ? 7.760 -4.397 -5.838 1.00 95.19 230 ALA A C 1
ATOM 1889 O O . ALA A 1 230 ? 8.265 -4.630 -4.744 1.00 95.19 230 ALA A O 1
ATOM 1890 N N . GLU A 1 231 ? 6.982 -3.334 -6.061 1.00 93.44 231 GLU A N 1
ATOM 1891 C CA . GLU A 1 231 ? 6.676 -2.323 -5.032 1.00 93.44 231 GLU A CA 1
ATOM 1892 C C . GLU A 1 231 ? 5.939 -2.934 -3.831 1.00 93.44 231 GLU A C 1
ATOM 1894 O O . GLU A 1 231 ? 6.290 -2.681 -2.679 1.00 93.44 231 GLU A O 1
ATOM 1899 N N . VAL A 1 232 ? 4.965 -3.819 -4.082 1.00 95.62 232 VAL A N 1
ATOM 1900 C CA . VAL A 1 232 ? 4.271 -4.540 -3.006 1.00 95.62 232 VAL A CA 1
ATOM 1901 C C . VAL A 1 232 ? 5.238 -5.406 -2.203 1.00 95.62 232 VAL A C 1
ATOM 1903 O O . VAL A 1 232 ? 5.180 -5.387 -0.977 1.00 95.62 232 VAL A O 1
ATOM 1906 N N . ILE A 1 233 ? 6.142 -6.146 -2.854 1.00 96.81 233 ILE A N 1
ATOM 1907 C CA . ILE A 1 233 ? 7.144 -6.959 -2.150 1.00 96.81 233 ILE A CA 1
ATOM 1908 C C . ILE A 1 233 ? 8.026 -6.078 -1.267 1.00 96.81 233 ILE A C 1
ATOM 1910 O O . ILE A 1 233 ? 8.236 -6.427 -0.110 1.00 96.81 233 ILE A O 1
ATOM 1914 N N . ILE A 1 234 ? 8.490 -4.935 -1.768 1.00 93.94 234 ILE A N 1
ATOM 1915 C CA . ILE A 1 234 ? 9.347 -4.017 -1.008 1.00 93.94 234 ILE A CA 1
ATOM 1916 C C . ILE A 1 234 ? 8.616 -3.475 0.221 1.00 93.94 234 ILE A C 1
ATOM 1918 O O . ILE A 1 234 ? 9.137 -3.591 1.331 1.00 93.94 234 ILE A O 1
ATOM 1922 N N . GLY A 1 235 ? 7.382 -2.987 0.065 1.00 92.19 235 GLY A N 1
ATOM 1923 C CA . GLY A 1 235 ? 6.585 -2.507 1.199 1.00 92.19 235 GLY A CA 1
ATOM 1924 C C . GLY A 1 235 ? 6.341 -3.595 2.255 1.00 92.19 235 GLY A C 1
ATOM 1925 O O . GLY A 1 235 ? 6.419 -3.346 3.465 1.00 92.19 235 GLY A O 1
ATOM 1926 N N . LEU A 1 236 ? 6.114 -4.840 1.822 1.00 95.06 236 LEU A N 1
ATOM 1927 C CA . LEU A 1 236 ? 5.970 -5.982 2.727 1.00 95.06 236 LEU A CA 1
ATOM 1928 C C . LEU A 1 236 ? 7.296 -6.356 3.413 1.00 95.06 236 LEU A C 1
ATOM 1930 O O . LEU A 1 236 ? 7.297 -6.608 4.619 1.00 95.06 236 LEU A O 1
ATOM 1934 N N . GLU A 1 237 ? 8.420 -6.369 2.690 1.00 95.69 237 GLU A N 1
ATOM 1935 C CA . GLU A 1 237 ? 9.759 -6.633 3.237 1.00 95.69 237 GLU A CA 1
ATOM 1936 C C . GLU A 1 237 ? 10.126 -5.618 4.322 1.00 95.69 237 GLU A C 1
ATOM 1938 O O . GLU A 1 237 ? 10.549 -6.006 5.414 1.00 95.69 237 GLU A O 1
ATOM 1943 N N . GLU A 1 238 ? 9.918 -4.329 4.056 1.00 92.12 238 GLU A N 1
ATOM 1944 C CA . GLU A 1 238 ? 10.158 -3.259 5.023 1.00 92.12 238 GLU A CA 1
ATOM 1945 C C . GLU A 1 238 ? 9.280 -3.415 6.263 1.00 92.12 238 GLU A C 1
ATOM 1947 O O . GLU A 1 238 ? 9.764 -3.310 7.396 1.00 92.12 238 GLU A O 1
ATOM 1952 N N . THR A 1 239 ? 7.997 -3.733 6.070 1.00 92.38 239 THR A N 1
ATOM 1953 C CA . THR A 1 239 ? 7.070 -3.960 7.182 1.00 92.38 239 THR A CA 1
ATOM 1954 C C . THR A 1 239 ? 7.534 -5.135 8.039 1.00 92.38 239 THR A C 1
ATOM 1956 O O . THR A 1 239 ? 7.634 -4.988 9.258 1.00 92.38 239 THR A O 1
ATOM 1959 N N . VAL A 1 240 ? 7.891 -6.272 7.434 1.00 95.12 240 VAL A N 1
ATOM 1960 C CA . VAL A 1 240 ? 8.402 -7.449 8.155 1.00 95.12 240 VAL A CA 1
ATOM 1961 C C . VAL A 1 240 ? 9.657 -7.099 8.950 1.00 95.12 240 VAL A C 1
ATOM 1963 O O . VAL A 1 240 ? 9.698 -7.336 10.157 1.00 95.12 240 VAL A O 1
ATOM 1966 N N . GLN A 1 241 ? 10.649 -6.473 8.312 1.00 94.62 241 GLN A N 1
ATOM 1967 C CA . GLN A 1 241 ? 11.895 -6.081 8.974 1.00 94.62 241 GLN A CA 1
ATOM 1968 C C . GLN A 1 241 ? 11.640 -5.141 10.156 1.00 94.62 241 GLN A C 1
ATOM 1970 O O . GLN A 1 241 ? 12.268 -5.270 11.209 1.00 94.62 241 GLN A O 1
ATOM 1975 N N . ASN A 1 242 ? 10.713 -4.192 10.005 1.00 91.69 242 ASN A N 1
ATOM 1976 C CA . ASN A 1 242 ? 10.340 -3.278 11.075 1.00 91.69 242 ASN A CA 1
ATOM 1977 C C . ASN A 1 242 ? 9.683 -4.015 12.247 1.00 91.69 242 ASN A C 1
ATOM 1979 O O . ASN A 1 242 ? 9.996 -3.710 13.398 1.00 91.69 242 ASN A O 1
ATOM 1983 N N . ARG A 1 243 ? 8.820 -5.005 11.991 1.00 91.81 243 ARG A N 1
ATOM 1984 C CA . ARG A 1 243 ? 8.181 -5.793 13.059 1.00 91.81 243 ARG A CA 1
ATOM 1985 C C . ARG A 1 243 ? 9.162 -6.723 13.763 1.00 91.81 243 ARG A C 1
ATOM 1987 O O . ARG A 1 243 ? 9.152 -6.789 14.991 1.00 91.81 243 ARG A O 1
ATOM 1994 N N . GLU A 1 244 ? 10.071 -7.351 13.027 1.00 93.12 244 GLU A N 1
ATOM 1995 C CA . GLU A 1 244 ? 11.133 -8.187 13.596 1.00 93.12 244 GLU A CA 1
ATOM 1996 C C . GLU A 1 244 ? 12.054 -7.384 14.521 1.00 93.12 244 GLU A C 1
ATOM 1998 O O . GLU A 1 244 ? 12.250 -7.767 15.674 1.00 93.12 244 GLU A O 1
ATOM 2003 N N . LYS A 1 245 ? 12.532 -6.216 14.066 1.00 89.94 245 LYS A N 1
ATOM 2004 C CA . LYS A 1 245 ? 13.375 -5.311 14.871 1.00 89.94 245 LYS A CA 1
ATOM 2005 C C . LYS A 1 245 ? 12.690 -4.817 16.144 1.00 89.94 245 LYS A C 1
ATOM 2007 O O . LYS A 1 245 ? 13.368 -4.526 17.126 1.00 89.94 245 LYS A O 1
ATOM 2012 N N . ARG A 1 246 ? 11.366 -4.642 16.114 1.00 85.81 246 ARG A N 1
ATOM 2013 C CA . ARG A 1 246 ? 10.585 -4.168 17.267 1.00 85.81 246 ARG A CA 1
ATOM 2014 C C . ARG A 1 246 ? 10.315 -5.287 18.271 1.00 85.81 246 ARG A C 1
ATOM 2016 O O . ARG A 1 246 ? 10.326 -5.014 19.459 1.00 85.81 246 ARG A O 1
ATOM 2023 N N . ARG A 1 247 ? 10.140 -6.533 17.817 1.00 78.38 247 ARG A N 1
ATOM 2024 C CA . ARG A 1 247 ? 9.945 -7.705 18.691 1.00 78.38 247 ARG A CA 1
ATOM 2025 C C . ARG A 1 247 ? 11.221 -8.135 19.425 1.00 78.38 247 ARG A C 1
ATOM 2027 O O . ARG A 1 247 ? 11.130 -8.774 20.465 1.00 78.38 247 ARG A O 1
ATOM 2034 N N . SER A 1 248 ? 12.395 -7.825 18.875 1.00 71.62 248 SER A N 1
ATOM 2035 C CA . SER A 1 248 ? 13.693 -8.128 19.494 1.00 71.62 248 SER A CA 1
ATOM 2036 C C . SER A 1 248 ? 14.152 -7.104 20.543 1.00 71.62 248 SER A C 1
ATOM 2038 O O . SER A 1 248 ? 15.256 -7.247 21.063 1.00 71.62 248 SER A O 1
ATOM 2040 N N . ARG A 1 249 ? 13.377 -6.041 20.779 1.00 61.72 249 ARG A N 1
ATOM 2041 C CA . ARG A 1 249 ? 13.643 -5.004 21.786 1.00 61.72 249 ARG A CA 1
ATOM 2042 C C . ARG A 1 249 ? 12.785 -5.249 23.016 1.00 61.72 249 ARG A C 1
ATOM 2044 O O . ARG A 1 249 ? 13.298 -4.964 24.115 1.00 61.72 249 ARG A O 1
#

Sequence (249 aa):
MPFNEREIQEWGILPRIYQRYLKSLSQGPGYMETKTVTRHVELLLLPAAARLGLINDLSARLKTFEIDHRRTKEPRVKTAWNALEGFIDFNRGILEKHDVTLFVYGSMQYGDPVNMDFDGLFITQKRNKKFRYLYKNNLSPELEYLFTRVVPGRGDGSSYFSLEDLAARQQQINRGNEKYVVKYREFIEAEFTEASVLLTGFPVYSPGNRAVLFKNRVWDMLGESPLLAAEVIIGLEETVQNREKRRSR

Radius of gyration: 18.61 Å; chains: 1; bounding box: 51×35×50 Å

Foldseek 3Di:
DQADCVVQPCLVVDDPLLNLLLVLQSDDPNHDHNVLSSLLSVLLPDALVVLLVLLVVLLVLLVVLFDDLVPDPDPLLVQLLVLVVVLCVVCVVVCVVQQWWKWFDPCSRRVNLVQDETAMEIEHADDDPPVVVCCVPPVLVVQQCCCVPRNVHGSNNYDYYYLRVVVVLQVCVVVVPSVSSSVCSVVNLVVLLVLLCLSNTDTPDHDPCVSVVSVVSSSVSSSVHSNSSSSSSVSSVVVSVVSVVVVVD

pLDDT: mean 90.56, std 6.86, range [57.88, 98.19]

Organism: NCBI:txid1618353

Secondary structure (DSSP, 8-state):
----GGG-TTGGGS-HHHHHHHHHHTSSTTPPPHHHHHHHHHHHHS-HHHHHHHHHHHHHHHHTT---GGG---HHHHHHHHHHHHHHHHHHHHHHHTT-EEEEEHHHHHT-STT-B-EEEEEESS--HHHHHHIIIIIHHHHHHHHHHTS-SB---EEEEEHHHHHHHHHHHHTT-HHHHHHTHHHHHHHHHHHHHHHHSEEEE-STTHHHHHHHHHHHHHHH-HHHHHHHHHHHHHHHHHHHHHHT-